Protein AF-A0A3M6HWA3-F1 (afdb_monomer)

Radius of gyration: 25.98 Å; Cα contacts (8 Å, |Δi|>4): 440; chains: 1; bounding box: 53×79×73 Å

Mean predicted aligned error: 12.33 Å

Solvent-accessible surface area (backbone atoms only — not comparable to full-atom values): 18728 Å² total; per-residue (Å²): 137,82,86,84,82,90,79,77,80,92,86,83,87,88,80,88,89,87,83,88,86,91,81,83,75,76,70,65,64,61,75,82,40,74,92,67,87,56,97,64,93,72,92,78,82,89,80,90,80,83,85,82,87,79,88,81,84,87,78,91,70,90,73,80,82,72,80,65,44,35,33,38,35,23,23,34,44,46,74,77,47,58,56,90,81,41,58,64,83,68,11,42,52,76,27,81,56,14,31,39,32,34,44,82,92,37,80,77,49,72,46,49,29,88,78,47,59,87,72,57,60,94,83,47,51,76,46,79,37,88,93,43,77,48,58,76,65,38,74,42,81,74,48,56,60,54,47,68,91,53,78,82,67,80,92,57,60,71,70,56,38,40,68,74,50,47,52,68,49,37,52,51,24,73,38,56,69,54,14,38,54,50,28,51,53,51,55,51,51,35,51,75,72,42,34,55,31,42,34,33,40,34,26,64,36,60,42,26,38,53,26,34,50,53,52,36,56,79,69,70,34,41,39,33,38,18,41,30,33,30,51,38,91,62,60,82,84,65,42,48,45,49,65,57,39,44,53,55,46,51,55,48,39,76,69,40,43,68,49,84,53,27,40,33,25,52,21,47,54,33,70,74,25,35,48,75,65,34,52,50,45,49,54,46,50,52,69,77,40,78,90,56,46,77,45,64,61,75,84,85,42,74,69,56,47,55,49,53,74,71,110

Nearest PDB structures (foldseek):
  6ohb-assembly2_D  TM=9.633E-01  e=2.840E-32  Escherichia coli K-12
  6ohc-assembly1_A  TM=9.641E-01  e=7.657E-32  Escherichia coli K-12
  6ohc-assembly2_C  TM=9.629E-01  e=3.837E-31  Escherichia coli K-12
  6ohc-assembly1_B  TM=9.556E-01  e=2.486E-31  Escherichia coli K-12
  2ood-assembly1_A-2  TM=9.654E-01  e=1.279E-26  Bradyrhizobium diazoefficiens USDA 110

InterPro domains:
  IPR006680 Amidohydrolase-related [PF01979] (134-310)
  IPR011059 Metal-dependent hydrolase, composite domain superfamily [G3DSA:2.30.40.10] (91-136)
  IPR011059 Metal-dependent hydrolase, composite domain superfamily [SSF51338] (92-150)
  IPR032466 Metal-dependent hydrolase [SSF51556] (136-310)
  IPR051607 Metallo-dependent Hydrolases [PTHR11271] (66-311)

Secondary structure (DSSP, 8-state):
-------------------------TTTHHHHS-TT-S-------PPP-PPPP----------------EEEEEEEEEE-S-TTTS-GGGTEEEEEEEEEEEETTEEEEEEEHHHHGGG--TTSEEEEEEEEEE-PPEEEEEEEGGGGGGTT-----HHHHIIIIIHHHHGGGGSHHHHHHHHHHHHHHHHHTTEEEEEEE--SSHHHHHHHHHHHHHTT---EEEPEE--SSS-GGG---HHHHHHHHHHHHHHHTTSTT-EEEEEE--GGGS-HHHHHHHHHHHHHSTT-EE----S--HHHHHHHHT-

Structure (mmCIF, N/CA/C/O backbone):
data_AF-A0A3M6HWA3-F1
#
_entry.id   AF-A0A3M6HWA3-F1
#
loop_
_atom_site.group_PDB
_atom_site.id
_atom_site.type_symbol
_atom_site.label_atom_id
_atom_site.label_alt_id
_atom_site.label_comp_id
_atom_site.label_asym_id
_atom_site.label_entity_id
_atom_site.label_seq_id
_atom_site.pdbx_PDB_ins_code
_atom_site.Cartn_x
_atom_site.Cartn_y
_atom_site.Cartn_z
_atom_site.occupancy
_atom_site.B_iso_or_equiv
_atom_site.auth_seq_id
_atom_site.auth_comp_id
_atom_site.auth_asym_id
_atom_site.auth_atom_id
_atom_site.pdbx_PDB_model_num
ATOM 1 N N . MET A 1 1 ? 23.738 -50.844 38.329 1.00 35.12 1 MET A N 1
ATOM 2 C CA . MET A 1 1 ? 23.139 -52.188 38.414 1.00 35.12 1 MET A CA 1
ATOM 3 C C . MET A 1 1 ? 22.247 -52.245 39.644 1.00 35.12 1 MET A C 1
ATOM 5 O O . MET A 1 1 ? 22.810 -52.161 40.733 1.00 35.12 1 MET A O 1
ATOM 9 N N . PRO A 1 2 ? 20.917 -52.381 39.516 1.00 47.75 2 PRO A N 1
ATOM 10 C CA . PRO A 1 2 ? 20.066 -52.315 38.311 1.00 47.75 2 PRO A CA 1
ATOM 11 C C . PRO A 1 2 ? 19.261 -50.988 38.269 1.00 47.75 2 PRO A C 1
ATOM 13 O O . PRO A 1 2 ? 19.036 -50.377 39.308 1.00 47.75 2 PRO A O 1
ATOM 16 N N . ASP A 1 3 ? 19.048 -50.351 37.113 1.00 35.50 3 ASP A N 1
ATOM 17 C CA . ASP A 1 3 ? 18.071 -50.651 36.031 1.00 35.50 3 ASP A CA 1
ATOM 18 C C . ASP A 1 3 ? 16.629 -50.347 36.485 1.00 35.50 3 ASP A C 1
ATOM 20 O O . ASP A 1 3 ? 16.184 -50.877 37.492 1.00 35.50 3 ASP A O 1
ATOM 24 N N . GLY A 1 4 ? 15.787 -49.530 35.852 1.00 32.56 4 GLY A N 1
ATOM 25 C CA . GLY A 1 4 ? 15.740 -48.854 34.557 1.00 32.56 4 GLY A CA 1
ATOM 26 C C . GLY A 1 4 ? 14.364 -48.137 34.452 1.00 32.56 4 GLY A C 1
ATOM 27 O O . GLY A 1 4 ? 13.527 -48.293 35.346 1.00 32.56 4 GLY A O 1
ATOM 28 N N . PRO A 1 5 ? 14.113 -47.311 33.421 1.00 43.31 5 PRO A N 1
ATOM 29 C CA . PRO A 1 5 ? 13.175 -46.182 33.489 1.00 43.31 5 PRO A CA 1
ATOM 30 C C . PRO A 1 5 ? 11.770 -46.461 32.918 1.00 43.31 5 PRO A C 1
ATOM 32 O O . PRO A 1 5 ? 11.592 -47.258 32.000 1.00 43.31 5 PRO A O 1
ATOM 35 N N . ARG A 1 6 ? 10.761 -45.720 33.405 1.00 35.28 6 ARG A N 1
ATOM 36 C CA . ARG A 1 6 ? 9.418 -45.641 32.798 1.00 35.28 6 ARG A CA 1
ATOM 37 C C . ARG A 1 6 ? 9.422 -44.628 31.640 1.00 35.28 6 ARG A C 1
ATOM 39 O O . ARG A 1 6 ? 9.169 -43.447 31.858 1.00 35.28 6 ARG A O 1
ATOM 46 N N . GLY A 1 7 ? 9.707 -45.098 30.422 1.00 31.61 7 GLY A N 1
ATOM 47 C CA . GLY A 1 7 ? 9.373 -44.416 29.159 1.00 31.61 7 GLY A CA 1
ATOM 48 C C . GLY A 1 7 ? 7.879 -44.589 28.846 1.00 31.61 7 GLY A C 1
ATOM 49 O O . GLY A 1 7 ? 7.310 -45.651 29.068 1.00 31.61 7 GLY A O 1
ATOM 50 N N . SER A 1 8 ? 7.154 -43.502 28.588 1.00 32.62 8 SER A N 1
ATOM 51 C CA . SER A 1 8 ? 6.917 -42.910 27.262 1.00 32.62 8 SER A CA 1
ATOM 52 C C . SER A 1 8 ? 5.783 -43.585 26.475 1.00 32.62 8 SER A C 1
ATOM 54 O O . SER A 1 8 ? 5.936 -44.650 25.890 1.00 32.62 8 SER A O 1
ATOM 56 N N . GLN A 1 9 ? 4.660 -42.868 26.447 1.00 31.80 9 GLN A N 1
ATOM 57 C CA . GLN A 1 9 ? 3.897 -42.527 25.246 1.00 31.80 9 GLN A CA 1
ATOM 58 C C . GLN A 1 9 ? 3.396 -43.673 24.355 1.00 31.80 9 GLN A C 1
ATOM 60 O O . GLN A 1 9 ? 4.084 -44.244 23.516 1.00 31.80 9 GLN A O 1
ATOM 65 N N . ARG A 1 10 ? 2.082 -43.873 24.480 1.00 31.78 10 ARG A N 1
ATOM 66 C CA . ARG A 1 10 ? 1.189 -44.516 23.519 1.00 31.78 10 ARG A CA 1
ATOM 67 C C . ARG A 1 10 ? 1.331 -43.876 22.126 1.00 31.78 10 ARG A C 1
ATOM 69 O O . ARG A 1 10 ? 0.626 -42.925 21.808 1.00 31.78 10 ARG A O 1
ATOM 76 N N . GLN A 1 11 ? 2.195 -44.424 21.279 1.00 37.72 11 GLN A N 1
ATOM 77 C CA . GLN A 1 11 ? 2.076 -44.317 19.825 1.00 37.72 11 GLN A CA 1
ATOM 78 C C . GLN A 1 11 ? 1.321 -45.544 19.310 1.00 37.72 11 GLN A C 1
ATOM 80 O O . GLN A 1 11 ? 1.927 -46.561 19.003 1.00 37.72 11 GLN A O 1
ATOM 85 N N . ALA A 1 12 ? -0.007 -45.458 19.254 1.00 33.56 12 ALA A N 1
ATOM 86 C CA . ALA A 1 12 ? -0.854 -46.304 18.409 1.00 33.56 12 ALA A CA 1
ATOM 87 C C . ALA A 1 12 ? -2.309 -45.846 18.556 1.00 33.56 12 ALA A C 1
ATOM 89 O O . ALA A 1 12 ? -2.995 -46.300 19.465 1.00 33.56 12 ALA A O 1
ATOM 90 N N . ALA A 1 13 ? -2.738 -44.910 17.703 1.00 34.38 13 ALA A N 1
ATOM 91 C CA . ALA A 1 13 ? -4.116 -44.737 17.216 1.00 34.38 13 ALA A CA 1
ATOM 92 C C . ALA A 1 13 ? -4.310 -43.302 16.707 1.00 34.38 13 ALA A C 1
ATOM 94 O O . ALA A 1 13 ? -4.885 -42.481 17.402 1.00 34.38 13 ALA A O 1
ATOM 95 N N . TYR A 1 14 ? -3.810 -42.991 15.510 1.00 29.05 14 TYR A N 1
ATOM 96 C CA . TYR A 1 14 ? -4.407 -41.975 14.627 1.00 29.05 14 TYR A CA 1
ATOM 97 C C . TYR A 1 14 ? -3.790 -42.121 13.229 1.00 29.05 14 TYR A C 1
ATOM 99 O O . TYR A 1 14 ? -3.084 -41.266 12.707 1.00 29.05 14 TYR A O 1
ATOM 107 N N . ARG A 1 15 ? -4.008 -43.289 12.627 1.00 32.66 15 ARG A N 1
ATOM 108 C CA . ARG A 1 15 ? -3.977 -43.435 11.176 1.00 32.66 15 ARG A CA 1
ATOM 109 C C . ARG A 1 15 ? -5.384 -43.836 10.774 1.00 32.66 15 ARG A C 1
ATOM 111 O O . ARG A 1 15 ? -5.985 -44.671 11.440 1.00 32.66 15 ARG A O 1
ATOM 118 N N . ASP A 1 16 ? -5.838 -43.226 9.689 1.00 34.75 16 ASP A N 1
ATOM 119 C CA . ASP A 1 16 ? -7.010 -43.614 8.910 1.00 34.75 16 ASP A CA 1
ATOM 120 C C . ASP A 1 16 ? -8.349 -42.937 9.255 1.00 34.75 16 ASP A C 1
ATOM 122 O O . ASP A 1 16 ? -9.259 -43.559 9.791 1.00 34.75 16 ASP A O 1
ATOM 126 N N . ARG A 1 17 ? -8.480 -41.648 8.889 1.00 31.09 17 ARG A N 1
ATOM 127 C CA . ARG A 1 17 ? -9.721 -41.050 8.343 1.00 31.09 17 ARG A CA 1
ATOM 128 C C . ARG A 1 17 ? -9.369 -39.881 7.423 1.00 31.09 17 ARG A C 1
ATOM 130 O O . ARG A 1 17 ? -9.283 -38.738 7.858 1.00 31.09 17 ARG A O 1
ATOM 137 N N . GLY A 1 18 ? -9.153 -40.171 6.146 1.00 31.48 18 GLY A N 1
ATOM 138 C CA . GLY A 1 18 ? -8.805 -39.160 5.150 1.00 31.48 18 GLY A CA 1
ATOM 139 C C . GLY A 1 18 ? -9.305 -39.510 3.759 1.00 31.48 18 GLY A C 1
ATOM 140 O O . GLY A 1 18 ? -8.501 -39.582 2.841 1.00 31.48 18 GLY A O 1
ATOM 141 N N . VAL A 1 19 ? -10.612 -39.729 3.579 1.00 33.88 19 VAL A N 1
ATOM 142 C CA . VAL A 1 19 ? -11.227 -39.800 2.244 1.00 33.88 19 VAL A CA 1
ATOM 143 C C . VAL A 1 19 ? -12.637 -39.190 2.284 1.00 33.88 19 VAL A C 1
ATOM 145 O O . VAL A 1 19 ? -13.438 -39.515 3.152 1.00 33.88 19 VAL A O 1
ATOM 148 N N . HIS A 1 20 ? -12.915 -38.329 1.297 1.00 31.17 20 HIS A N 1
ATOM 149 C CA . HIS A 1 20 ? -14.196 -37.699 0.927 1.00 31.17 20 HIS A CA 1
ATOM 150 C C . HIS A 1 20 ? -14.624 -36.390 1.613 1.00 31.17 20 HIS A C 1
ATOM 152 O O . HIS A 1 20 ? -15.443 -36.378 2.522 1.00 31.17 20 HIS A O 1
ATOM 158 N N . ARG A 1 21 ? -14.237 -35.264 0.991 1.00 31.11 21 ARG A N 1
ATOM 159 C CA . ARG A 1 21 ? -15.176 -34.286 0.386 1.00 31.11 21 ARG A CA 1
ATOM 160 C C . ARG A 1 21 ? -14.405 -33.239 -0.439 1.00 31.11 21 ARG A C 1
ATOM 162 O O . ARG A 1 21 ? -14.189 -32.112 -0.023 1.00 31.11 21 ARG A O 1
ATOM 169 N N . ARG A 1 22 ? -14.000 -33.612 -1.659 1.00 38.81 22 ARG A N 1
ATOM 170 C CA . ARG A 1 22 ? -13.720 -32.646 -2.735 1.00 38.81 22 ARG A CA 1
ATOM 171 C C . ARG A 1 22 ? -15.007 -32.472 -3.531 1.00 38.81 22 ARG A C 1
ATOM 173 O O . ARG A 1 22 ? -15.347 -33.364 -4.301 1.00 38.81 22 ARG A O 1
ATOM 180 N N . ARG A 1 23 ? -15.719 -31.357 -3.364 1.00 32.50 23 ARG A N 1
ATOM 181 C CA . ARG A 1 23 ? -16.665 -30.863 -4.377 1.00 32.50 23 ARG A CA 1
ATOM 182 C C . ARG A 1 23 ? -16.960 -29.377 -4.170 1.00 32.50 23 ARG A C 1
ATOM 184 O O . ARG A 1 23 ? -17.353 -28.965 -3.091 1.00 32.50 23 ARG A O 1
ATOM 191 N N . ASN A 1 24 ? -16.818 -28.657 -5.282 1.00 34.22 24 ASN A N 1
ATOM 192 C CA . ASN A 1 24 ? -17.380 -27.346 -5.608 1.00 34.22 24 ASN A CA 1
ATOM 193 C C . ASN A 1 24 ? -16.703 -26.079 -5.066 1.00 34.22 24 ASN A C 1
ATOM 195 O O . ASN A 1 24 ? -17.312 -25.321 -4.329 1.00 34.22 24 ASN A O 1
ATOM 199 N N . ASN A 1 25 ? -15.526 -25.758 -5.622 1.00 32.38 25 ASN A N 1
ATOM 200 C CA . ASN A 1 25 ? -15.055 -24.364 -5.742 1.00 32.38 25 ASN A CA 1
ATOM 201 C C . ASN A 1 25 ? -15.130 -23.813 -7.190 1.00 32.38 25 ASN A C 1
ATOM 203 O O . ASN A 1 25 ? -14.705 -22.701 -7.477 1.00 32.38 25 ASN A O 1
ATOM 207 N N . ARG A 1 26 ? -15.711 -24.576 -8.134 1.00 35.19 26 ARG A N 1
ATOM 208 C CA . ARG A 1 26 ? -15.782 -24.215 -9.569 1.00 35.19 26 ARG A CA 1
ATOM 209 C C . ARG A 1 26 ? -16.823 -23.142 -9.922 1.00 35.19 26 ARG A C 1
ATOM 211 O O . ARG A 1 26 ? -16.820 -22.658 -11.051 1.00 35.19 26 ARG A O 1
ATOM 218 N N . HIS A 1 27 ? -17.737 -22.792 -9.016 1.00 31.00 27 HIS A N 1
ATOM 219 C CA . HIS A 1 27 ? -18.837 -21.862 -9.318 1.00 31.00 27 HIS A CA 1
ATOM 220 C C . HIS A 1 27 ? -18.632 -20.432 -8.809 1.00 31.00 27 HIS A C 1
ATOM 222 O O . HIS A 1 27 ? -19.297 -19.536 -9.321 1.00 31.00 27 HIS A O 1
ATOM 228 N N . LEU A 1 28 ? -17.691 -20.189 -7.889 1.00 32.78 28 LEU A N 1
ATOM 229 C CA . LEU A 1 28 ? -17.402 -18.834 -7.401 1.00 32.78 28 LEU A CA 1
ATOM 230 C C . LEU A 1 28 ? -16.416 -18.067 -8.296 1.00 32.78 28 LEU A C 1
ATOM 232 O O . LEU A 1 28 ? -16.633 -16.886 -8.543 1.00 32.78 28 LEU A O 1
ATOM 236 N N . GLN A 1 29 ? -15.420 -18.731 -8.892 1.00 35.25 29 GLN A N 1
ATOM 237 C CA . GLN A 1 29 ? -14.462 -18.062 -9.791 1.00 35.25 29 GLN A CA 1
ATOM 238 C C . GLN A 1 29 ? -15.075 -17.606 -11.128 1.00 35.25 29 GLN A C 1
ATOM 240 O O . GLN A 1 29 ? -14.618 -16.639 -11.720 1.00 35.25 29 GLN A O 1
ATOM 245 N N . ARG A 1 30 ? -16.152 -18.252 -11.600 1.00 31.27 30 ARG A N 1
ATOM 246 C CA . ARG A 1 30 ? -16.808 -17.900 -12.877 1.00 31.27 30 ARG A CA 1
ATOM 247 C C . ARG A 1 30 ? -17.724 -16.674 -12.815 1.00 31.27 30 ARG A C 1
ATOM 249 O O . ARG A 1 30 ? -18.154 -16.215 -13.866 1.00 31.27 30 ARG A O 1
ATOM 256 N N . LYS A 1 31 ? -18.076 -16.183 -11.622 1.00 34.38 31 LYS A N 1
ATOM 257 C CA . LYS A 1 31 ? -18.988 -15.033 -11.471 1.00 34.38 31 LYS A CA 1
ATOM 258 C C . LYS A 1 31 ? -18.272 -13.687 -11.360 1.00 34.38 31 LYS A C 1
ATOM 260 O O . LYS A 1 31 ? -18.900 -12.675 -11.633 1.00 34.38 31 LYS A O 1
ATOM 265 N N . LEU A 1 32 ? -16.991 -13.683 -10.989 1.00 36.75 32 LEU A N 1
ATOM 266 C CA . LEU A 1 32 ? -16.179 -12.466 -10.837 1.00 36.75 32 LEU A CA 1
ATOM 267 C C . LEU A 1 32 ? -15.286 -12.181 -12.051 1.00 36.75 32 LEU A C 1
ATOM 269 O O . LEU A 1 32 ? -14.673 -11.126 -12.129 1.00 36.75 32 LEU A O 1
ATOM 273 N N . TRP A 1 33 ? -15.231 -13.108 -13.007 1.00 37.19 33 TRP A N 1
ATOM 274 C CA . TRP A 1 33 ? -14.356 -13.023 -14.165 1.00 37.19 33 TRP A CA 1
ATOM 275 C C . TRP A 1 33 ? -15.121 -13.492 -15.407 1.00 37.19 33 TRP A C 1
ATOM 277 O O . TRP A 1 33 ? -15.384 -14.697 -15.541 1.00 37.19 33 TRP A O 1
ATOM 287 N N . PRO A 1 34 ? -15.533 -12.591 -16.320 1.00 29.62 34 PRO A N 1
ATOM 288 C CA . PRO A 1 34 ? -15.952 -13.003 -17.651 1.00 29.62 34 PRO A CA 1
ATOM 289 C C . PRO A 1 34 ? -14.839 -13.866 -18.250 1.00 29.62 34 PRO A C 1
ATOM 291 O O . PRO A 1 34 ? -13.658 -13.580 -18.071 1.00 29.62 34 PRO A O 1
ATOM 294 N N . ALA A 1 35 ? -15.194 -14.939 -18.955 1.00 33.00 35 ALA A N 1
ATOM 295 C CA . ALA A 1 35 ? -14.262 -15.911 -19.534 1.00 33.00 35 ALA A CA 1
ATOM 296 C C . ALA A 1 35 ? -13.365 -15.347 -20.670 1.00 33.00 35 ALA A C 1
ATOM 298 O O . ALA A 1 35 ? -12.990 -16.083 -21.578 1.00 33.00 35 ALA A O 1
ATOM 299 N N . GLN A 1 36 ? -13.043 -14.051 -20.639 1.00 35.38 36 GLN A N 1
ATOM 300 C CA . GLN A 1 36 ? -12.318 -13.309 -21.664 1.00 35.38 36 GLN A CA 1
ATOM 301 C C . GLN A 1 36 ? -10.865 -12.966 -21.302 1.00 35.38 36 GLN A C 1
ATOM 303 O O . GLN A 1 36 ? -10.098 -12.780 -22.238 1.00 35.38 36 GLN A O 1
ATOM 308 N N . CYS A 1 37 ? -10.403 -13.024 -20.040 1.00 35.62 37 CYS A N 1
ATOM 309 C CA . CYS A 1 37 ? -8.945 -13.086 -19.789 1.00 35.62 37 CYS A CA 1
ATOM 310 C C . CYS A 1 37 ? -8.448 -14.534 -19.812 1.00 35.62 37 CYS A C 1
ATOM 312 O O . CYS A 1 37 ? -7.841 -15.037 -18.872 1.00 35.62 37 CYS A O 1
ATOM 314 N N . GLN A 1 38 ? -8.737 -15.233 -20.903 1.00 36.09 38 GLN A N 1
ATOM 315 C CA . GLN A 1 38 ? -7.746 -16.150 -21.437 1.00 36.09 38 GLN A CA 1
ATOM 316 C C . GLN A 1 38 ? -6.945 -15.299 -22.411 1.00 36.09 38 GLN A C 1
ATOM 318 O O . GLN A 1 38 ? -7.528 -14.818 -23.378 1.00 36.09 38 GLN A O 1
ATOM 323 N N . CYS A 1 39 ? -5.655 -15.078 -22.144 1.00 34.22 39 CYS A N 1
ATOM 324 C CA . CYS A 1 39 ? -4.735 -14.428 -23.076 1.00 34.22 39 CYS A CA 1
ATOM 325 C C . CYS A 1 39 ? -4.723 -15.198 -24.405 1.00 34.22 39 CYS A C 1
ATOM 327 O O . CYS A 1 39 ? -3.915 -16.094 -24.633 1.00 34.22 39 CYS A O 1
ATOM 329 N N . ARG A 1 40 ? -5.670 -14.877 -25.283 1.00 28.59 40 ARG A N 1
ATOM 330 C CA . ARG A 1 40 ? -5.670 -15.213 -26.697 1.00 28.59 40 ARG A CA 1
ATOM 331 C C . ARG A 1 40 ? -5.671 -13.892 -27.429 1.00 28.59 40 ARG A C 1
ATOM 333 O O . ARG A 1 40 ? -6.631 -13.130 -27.373 1.00 28.59 40 ARG A O 1
ATOM 340 N N . THR A 1 41 ? -4.551 -13.639 -28.083 1.00 41.81 41 THR A N 1
ATOM 341 C CA . THR A 1 41 ? -4.349 -12.542 -29.015 1.00 41.81 41 THR A CA 1
ATOM 342 C C . THR A 1 41 ? -5.499 -12.508 -30.017 1.00 41.81 41 THR A C 1
ATOM 344 O O . THR A 1 41 ? -5.658 -13.415 -30.829 1.00 41.81 41 THR A O 1
ATOM 347 N N . ASN A 1 42 ? -6.321 -11.461 -29.972 1.00 29.69 42 ASN A N 1
ATOM 348 C CA . ASN A 1 42 ? -7.182 -11.144 -31.098 1.00 29.69 42 ASN A CA 1
ATOM 349 C C . ASN A 1 42 ? -7.338 -9.632 -31.240 1.00 29.69 42 ASN A C 1
ATOM 351 O O . ASN A 1 42 ? -7.954 -8.959 -30.419 1.00 29.69 42 ASN A O 1
ATOM 355 N N . ARG A 1 43 ? -6.752 -9.115 -32.323 1.00 42.03 43 ARG A N 1
ATOM 356 C CA . ARG A 1 43 ? -7.015 -7.779 -32.857 1.00 42.03 43 ARG A CA 1
ATOM 357 C C . ARG A 1 43 ? -8.483 -7.701 -33.259 1.00 42.03 43 ARG A C 1
ATOM 359 O O . ARG A 1 43 ? -8.887 -8.494 -34.105 1.00 42.03 43 ARG A O 1
ATOM 366 N N . GLN A 1 44 ? -9.228 -6.712 -32.767 1.00 31.89 44 GLN A N 1
ATOM 367 C CA . GLN A 1 44 ? -10.421 -6.211 -33.456 1.00 31.89 44 GLN A CA 1
ATOM 368 C C . GLN A 1 44 ? -10.784 -4.777 -33.020 1.00 31.89 44 GLN A C 1
ATOM 370 O O . GLN A 1 44 ? -11.202 -4.528 -31.900 1.00 31.89 44 GLN A O 1
ATOM 375 N N . THR A 1 45 ? -10.551 -3.854 -33.961 1.00 31.22 45 THR A N 1
ATOM 376 C CA . THR A 1 45 ? -11.288 -2.615 -34.294 1.00 31.22 45 THR A CA 1
ATOM 377 C C . THR A 1 45 ? -11.989 -1.814 -33.187 1.00 31.22 45 THR A C 1
ATOM 379 O O . THR A 1 45 ? -13.067 -2.176 -32.725 1.00 31.22 45 THR A O 1
ATOM 382 N N . ALA A 1 46 ? -11.440 -0.625 -32.911 1.00 28.61 46 ALA A N 1
ATOM 383 C CA . ALA A 1 46 ? -12.052 0.437 -32.116 1.00 28.61 46 ALA A CA 1
ATOM 384 C C . ALA A 1 46 ? -13.169 1.175 -32.884 1.00 28.61 46 ALA A C 1
ATOM 386 O O . ALA A 1 46 ? -12.950 1.670 -33.993 1.00 28.61 46 ALA A O 1
ATOM 387 N N . ALA A 1 47 ? -14.344 1.305 -32.265 1.00 28.83 47 ALA A N 1
ATOM 388 C CA . ALA A 1 47 ? -15.372 2.265 -32.657 1.00 28.83 47 ALA A CA 1
ATOM 389 C C . ALA A 1 47 ? -15.225 3.537 -31.803 1.00 28.83 47 ALA A C 1
ATOM 391 O O . ALA A 1 47 ? -15.116 3.467 -30.582 1.00 28.83 47 ALA A O 1
ATOM 392 N N . ARG A 1 48 ? -15.191 4.702 -32.460 1.00 31.17 48 ARG A N 1
ATOM 393 C CA . ARG A 1 48 ? -15.051 6.024 -31.829 1.00 31.17 48 ARG A CA 1
ATOM 394 C C . ARG A 1 48 ? -16.323 6.409 -31.069 1.00 31.17 48 ARG A C 1
ATOM 396 O O . ARG A 1 48 ? -17.394 6.445 -31.669 1.00 31.17 48 ARG A O 1
ATOM 403 N N . ILE A 1 49 ? -16.175 6.809 -29.808 1.00 31.67 49 ILE A N 1
ATOM 404 C CA . ILE A 1 49 ? -17.185 7.554 -29.047 1.00 31.67 49 ILE A CA 1
ATOM 405 C C . ILE A 1 49 ? -16.549 8.886 -28.630 1.00 31.67 49 ILE A C 1
ATOM 407 O O . ILE A 1 49 ? -15.506 8.918 -27.986 1.00 31.67 49 ILE A O 1
ATOM 411 N N . THR A 1 50 ? -17.148 9.995 -29.057 1.00 28.92 50 THR A N 1
ATOM 412 C CA . THR A 1 50 ? -16.764 11.366 -28.679 1.00 28.92 50 THR A CA 1
ATOM 413 C C . THR A 1 50 ? -17.321 11.732 -27.298 1.00 28.92 50 THR A C 1
ATOM 415 O O . THR A 1 50 ? -18.515 11.507 -27.086 1.00 28.92 50 THR A O 1
ATOM 418 N N . PRO A 1 51 ? -16.551 12.365 -26.390 1.00 30.72 51 PRO A N 1
ATOM 419 C CA . PRO A 1 51 ? -17.091 12.866 -25.129 1.00 30.72 51 PRO A CA 1
ATOM 420 C C . PRO A 1 51 ? -17.768 14.233 -25.316 1.00 30.72 51 PRO A C 1
ATOM 422 O O . PRO A 1 51 ? -17.207 15.134 -25.940 1.00 30.72 51 PRO A O 1
ATOM 425 N N . GLN A 1 52 ? -18.962 14.402 -24.742 1.00 27.61 52 GLN A N 1
ATOM 426 C CA . GLN A 1 52 ? -19.578 15.713 -24.517 1.00 27.61 52 GLN A CA 1
ATOM 427 C C . GLN A 1 52 ? -19.057 16.312 -23.203 1.00 27.61 52 GLN A C 1
ATOM 429 O O . GLN A 1 52 ? -19.012 15.638 -22.176 1.00 27.61 52 GLN A O 1
ATOM 434 N N . SER A 1 53 ? -18.677 17.588 -23.239 1.00 28.27 53 SER A N 1
ATOM 435 C CA . SER A 1 53 ? -18.225 18.363 -22.083 1.00 28.27 53 SER A CA 1
ATOM 436 C C . SER A 1 53 ? -19.401 18.788 -21.201 1.00 28.27 53 SER A C 1
ATOM 438 O O . SER A 1 53 ? -20.305 19.476 -21.682 1.00 28.27 53 SER A O 1
ATOM 440 N N . VAL A 1 54 ? -19.354 18.471 -19.907 1.00 32.06 54 VAL A N 1
ATOM 441 C CA . VAL A 1 54 ? -20.238 19.065 -18.894 1.00 32.06 54 VAL A CA 1
ATOM 442 C C . VAL A 1 54 ? -19.387 19.952 -17.991 1.00 32.06 54 VAL A C 1
ATOM 444 O O . VAL A 1 54 ? -18.504 19.471 -17.287 1.00 32.06 54 VAL A O 1
ATOM 447 N N . ALA A 1 55 ? -19.629 21.261 -18.049 1.00 28.62 55 ALA A N 1
ATOM 448 C CA . ALA A 1 55 ? -19.004 22.237 -17.167 1.00 28.62 55 ALA A CA 1
ATOM 449 C C . ALA A 1 55 ? -19.605 22.122 -15.757 1.00 28.62 55 ALA A C 1
ATOM 451 O O . ALA A 1 55 ? -20.821 22.223 -15.595 1.00 28.62 55 ALA A O 1
ATOM 452 N N . MET A 1 56 ? -18.761 21.926 -14.742 1.00 30.86 56 MET A N 1
ATOM 453 C CA . MET A 1 56 ? -19.163 21.992 -13.336 1.00 30.86 56 MET A CA 1
ATOM 454 C C . MET A 1 56 ? -18.883 23.393 -12.789 1.00 30.86 56 MET A C 1
ATOM 456 O O . MET A 1 56 ? -17.737 23.827 -12.708 1.00 30.86 56 MET A O 1
ATOM 460 N N . SER A 1 57 ? -19.942 24.112 -12.422 1.00 29.98 57 SER A N 1
ATOM 461 C CA . SER A 1 57 ? -19.863 25.346 -11.643 1.00 29.98 57 SER A CA 1
ATOM 462 C C . SER A 1 57 ? -19.719 24.996 -10.160 1.00 29.98 57 SER A C 1
ATOM 464 O O . SER A 1 57 ? -20.638 24.420 -9.574 1.00 29.98 57 SER A O 1
ATOM 466 N N . HIS A 1 58 ? -18.591 25.347 -9.547 1.00 31.19 58 HIS A N 1
ATOM 467 C CA . HIS A 1 58 ? -18.406 25.234 -8.102 1.00 31.19 58 HIS A CA 1
ATOM 468 C C . HIS A 1 58 ? -19.152 26.367 -7.391 1.00 31.19 58 HIS A C 1
ATOM 470 O O . HIS A 1 58 ? -18.877 27.541 -7.623 1.00 31.19 58 HIS A O 1
ATOM 476 N N . ASN A 1 59 ? -20.099 26.000 -6.529 1.00 31.69 59 ASN A N 1
ATOM 477 C CA . ASN A 1 59 ? -20.719 26.901 -5.569 1.00 31.69 59 ASN A CA 1
ATOM 478 C C . ASN A 1 59 ? -20.325 26.400 -4.172 1.00 31.69 59 ASN A C 1
ATOM 480 O O . ASN A 1 59 ? -20.887 25.426 -3.674 1.00 31.69 59 ASN A O 1
ATOM 484 N N . GLU A 1 60 ? -19.294 27.005 -3.582 1.00 38.88 60 GLU A N 1
ATOM 485 C CA . GLU A 1 60 ? -18.861 26.731 -2.210 1.00 38.88 60 GLU A CA 1
ATOM 486 C C . GLU A 1 60 ? -19.850 27.373 -1.230 1.00 38.88 60 GLU A C 1
ATOM 488 O O . GLU A 1 60 ? -19.759 28.556 -0.906 1.00 38.88 60 GLU A O 1
ATOM 493 N N . SER A 1 61 ? -20.814 26.590 -0.741 1.00 37.53 61 SER A N 1
ATOM 494 C CA . SER A 1 61 ? -21.565 26.940 0.466 1.00 37.53 61 SER A CA 1
ATOM 495 C C . SER A 1 61 ? -20.972 26.201 1.662 1.00 37.53 61 SER A C 1
ATOM 497 O O . SER A 1 61 ? -20.926 24.970 1.669 1.00 37.53 61 SER A O 1
ATOM 499 N N . ALA A 1 62 ? -20.545 26.963 2.669 1.00 44.22 62 ALA A N 1
ATOM 500 C CA . ALA A 1 62 ? -19.990 26.498 3.933 1.00 44.22 62 ALA A CA 1
ATOM 501 C C . ALA A 1 62 ? -20.854 25.404 4.593 1.00 44.22 62 ALA A C 1
ATOM 503 O O . ALA A 1 62 ? -21.923 25.675 5.141 1.00 44.22 62 ALA A O 1
ATOM 504 N N . MET A 1 63 ? -20.366 24.162 4.565 1.00 40.66 63 MET A N 1
ATOM 505 C CA . MET A 1 63 ? -20.869 23.085 5.411 1.00 40.66 63 MET A CA 1
ATOM 506 C C . MET A 1 63 ? -20.244 23.224 6.798 1.00 40.66 63 MET A C 1
ATOM 508 O O . MET A 1 63 ? -19.033 23.106 6.967 1.00 40.66 63 MET A O 1
ATOM 512 N N . SER A 1 64 ? -21.093 23.479 7.791 1.00 42.06 64 SER A N 1
ATOM 513 C CA . SER A 1 64 ? -20.788 23.301 9.210 1.00 42.06 64 SER A CA 1
ATOM 514 C C . SER A 1 64 ? -20.160 21.917 9.427 1.00 42.06 64 SER A C 1
ATOM 516 O O . SER A 1 64 ? -20.770 20.896 9.108 1.00 42.06 64 SER A O 1
ATOM 518 N N . SER A 1 65 ? -18.921 21.881 9.922 1.00 45.72 65 SER A N 1
ATOM 519 C CA . SER A 1 65 ? -18.190 20.650 10.222 1.00 45.72 65 SER A CA 1
ATOM 520 C C . SER A 1 65 ? -18.764 20.004 11.483 1.00 45.72 65 SER A C 1
ATOM 522 O O . SER A 1 65 ? -18.259 20.208 12.588 1.00 45.72 65 SER A O 1
ATOM 524 N N . VAL A 1 66 ? -19.850 19.248 11.340 1.00 55.50 66 VAL A N 1
ATOM 525 C CA . VAL A 1 66 ? -20.317 18.363 12.410 1.00 55.50 66 VAL A CA 1
ATOM 526 C C . VAL A 1 66 ? -19.215 17.325 12.638 1.00 55.50 66 VAL A C 1
ATOM 528 O O . VAL A 1 66 ? -18.926 16.530 11.742 1.00 55.50 66 VAL A O 1
ATOM 531 N N . SER A 1 67 ? -18.556 17.371 13.801 1.00 59.94 67 SER A N 1
ATOM 532 C CA . SER A 1 67 ? -17.584 16.349 14.204 1.00 59.94 67 SER A CA 1
ATOM 533 C C . SER A 1 67 ? -18.286 14.995 14.173 1.00 59.94 67 SER A C 1
ATOM 535 O O . SER A 1 67 ? -19.264 14.781 14.886 1.00 59.94 67 SER A O 1
ATOM 537 N N . ARG A 1 68 ? -17.837 14.081 13.308 1.00 80.06 68 ARG A N 1
ATOM 538 C CA . ARG A 1 68 ? -18.472 12.767 13.150 1.00 80.06 68 ARG A CA 1
ATOM 539 C C . ARG A 1 68 ? -17.843 11.784 14.131 1.00 80.06 68 ARG A C 1
ATOM 541 O O . ARG A 1 68 ? -17.112 10.880 13.725 1.00 80.06 68 ARG A O 1
ATOM 548 N N . ARG A 1 69 ? -18.077 12.015 15.423 1.00 91.94 69 ARG A N 1
ATOM 549 C CA . ARG A 1 69 ? -17.648 11.109 16.490 1.00 91.94 69 ARG A CA 1
ATOM 550 C C . ARG A 1 69 ? -18.500 9.838 16.456 1.00 91.94 69 ARG A C 1
ATOM 552 O O . ARG A 1 69 ? -19.716 9.902 16.299 1.00 91.94 69 ARG A O 1
ATOM 559 N N . LYS A 1 70 ? -17.848 8.683 16.559 1.00 96.00 70 LYS A N 1
ATOM 560 C CA . LYS A 1 70 ? -18.479 7.358 16.603 1.00 96.00 70 LYS A CA 1
ATOM 561 C C . LYS A 1 70 ? -17.823 6.510 17.681 1.00 96.00 70 LYS A C 1
ATOM 563 O O . LYS A 1 70 ? -16.624 6.650 17.921 1.00 96.00 70 LYS A O 1
ATOM 568 N N . ALA A 1 71 ? -18.585 5.595 18.263 1.00 97.38 71 ALA A N 1
ATOM 569 C CA . ALA A 1 71 ? -18.079 4.585 19.177 1.00 97.38 71 ALA A CA 1
ATOM 570 C C . ALA A 1 71 ? -18.394 3.185 18.641 1.00 97.38 71 ALA A C 1
ATOM 572 O O . ALA A 1 71 ? -19.485 2.935 18.132 1.00 97.38 71 ALA A O 1
ATOM 573 N N . TYR A 1 72 ? -17.438 2.269 18.764 1.00 98.12 72 TYR A N 1
ATOM 574 C CA . TYR A 1 72 ? -17.584 0.870 18.378 1.00 98.12 72 TYR A CA 1
ATOM 575 C C . TYR A 1 72 ? -17.383 -0.012 19.602 1.00 98.12 72 TYR A C 1
ATOM 577 O O . TYR A 1 72 ? -16.356 0.105 20.269 1.00 98.12 72 TYR A O 1
ATOM 585 N N . ARG A 1 73 ? -18.335 -0.899 19.887 1.00 98.31 73 ARG A N 1
ATOM 586 C CA . ARG A 1 73 ? -18.253 -1.851 20.997 1.00 98.31 73 ARG A CA 1
ATOM 587 C C . ARG A 1 73 ? -18.162 -3.277 20.477 1.00 98.31 73 ARG A C 1
ATOM 589 O O . ARG A 1 73 ? -19.008 -3.694 19.687 1.00 98.31 73 ARG A O 1
ATOM 596 N N . ALA A 1 74 ? -17.142 -4.009 20.901 1.00 98.56 74 ALA A N 1
ATOM 597 C CA . ALA A 1 74 ? -16.891 -5.391 20.492 1.00 98.56 74 ALA A CA 1
ATOM 598 C C . ALA A 1 74 ? -15.853 -6.038 21.418 1.00 98.56 74 ALA A C 1
ATOM 600 O O . ALA A 1 74 ? -15.291 -5.370 22.285 1.00 98.56 74 ALA A O 1
ATOM 601 N N . ALA A 1 75 ? -15.504 -7.301 21.169 1.00 98.75 75 ALA A N 1
ATOM 602 C CA . ALA A 1 75 ? -14.192 -7.776 21.590 1.00 98.75 75 ALA A CA 1
ATOM 603 C C . ALA A 1 75 ? -13.109 -7.034 20.780 1.00 98.75 75 ALA A C 1
ATOM 605 O O . ALA A 1 75 ? -13.241 -6.885 19.562 1.00 98.75 75 ALA A O 1
ATOM 606 N N . ILE A 1 76 ? -12.041 -6.564 21.428 1.00 98.75 76 ILE A N 1
ATOM 607 C CA . ILE A 1 76 ? -10.968 -5.781 20.789 1.00 98.75 76 ILE A CA 1
ATOM 608 C C . ILE A 1 76 ? -9.610 -6.384 21.144 1.00 98.75 76 ILE A C 1
ATOM 610 O O . ILE A 1 76 ? -9.335 -6.628 22.317 1.00 98.75 76 ILE A O 1
ATOM 614 N N . LEU A 1 77 ? -8.756 -6.592 20.140 1.00 98.38 77 LEU A N 1
ATOM 615 C CA . LEU A 1 77 ? -7.369 -7.037 20.297 1.00 98.38 77 LEU A CA 1
ATOM 616 C C . LEU A 1 77 ? -6.435 -6.108 19.518 1.00 98.38 77 LEU A C 1
ATOM 618 O O . LEU A 1 77 ? -6.625 -5.916 18.316 1.00 98.38 77 LEU A O 1
ATOM 622 N N . HIS A 1 78 ? -5.401 -5.577 20.169 1.00 98.06 78 HIS A N 1
ATOM 623 C CA . HIS A 1 78 ? -4.373 -4.775 19.499 1.00 98.06 78 HIS A CA 1
ATOM 624 C C . HIS A 1 78 ? -2.998 -4.931 20.153 1.00 98.06 78 HIS A C 1
ATOM 626 O O . HIS A 1 78 ? -2.898 -5.277 21.327 1.00 98.06 78 HIS A O 1
ATOM 632 N N . SER A 1 79 ? -1.942 -4.713 19.371 1.00 97.25 79 SER A N 1
ATOM 633 C CA . SER A 1 79 ? -0.553 -4.802 19.832 1.00 97.25 79 SER A CA 1
ATOM 634 C C . SER A 1 79 ? -0.076 -3.467 20.400 1.00 97.25 79 SER A C 1
ATOM 636 O O . SER A 1 79 ? -0.321 -2.420 19.805 1.00 97.25 79 SER A O 1
ATOM 638 N N . ILE A 1 80 ? 0.663 -3.518 21.508 1.00 97.25 80 ILE A N 1
ATOM 639 C CA . ILE A 1 80 ? 1.246 -2.353 22.193 1.00 97.25 80 ILE A CA 1
ATOM 640 C C . ILE A 1 80 ? 2.781 -2.394 22.260 1.00 97.25 80 ILE A C 1
ATOM 642 O O . ILE A 1 80 ? 3.399 -1.376 22.567 1.00 97.25 80 ILE A O 1
ATOM 646 N N . ALA A 1 81 ? 3.403 -3.540 21.957 1.00 97.38 81 ALA A N 1
ATOM 647 C CA . ALA A 1 81 ? 4.857 -3.708 21.906 1.00 97.38 81 ALA A CA 1
ATOM 648 C C . ALA A 1 81 ? 5.260 -4.902 21.019 1.00 97.38 81 ALA A C 1
ATOM 650 O O . ALA A 1 81 ? 4.412 -5.709 20.634 1.00 97.38 81 ALA A O 1
ATOM 651 N N . ASP A 1 82 ? 6.553 -5.017 20.703 1.00 97.06 82 ASP A N 1
ATOM 652 C CA . ASP A 1 82 ? 7.097 -6.144 19.942 1.00 97.06 82 ASP A CA 1
ATOM 653 C C . ASP A 1 82 ? 7.190 -7.406 20.829 1.00 97.06 82 ASP A C 1
ATOM 655 O O . ASP A 1 82 ? 7.937 -7.406 21.814 1.00 97.06 82 ASP A O 1
ATOM 659 N N . PRO A 1 83 ? 6.480 -8.505 20.506 1.00 96.56 83 PRO A N 1
ATOM 660 C CA . PRO A 1 83 ? 6.565 -9.758 21.261 1.00 96.56 83 PRO A CA 1
ATOM 661 C C . PRO A 1 83 ? 7.945 -10.440 21.207 1.00 96.56 83 PRO A C 1
ATOM 663 O O . PRO A 1 83 ? 8.164 -11.408 21.933 1.00 96.56 83 PRO A O 1
ATOM 666 N N . ALA A 1 84 ? 8.872 -9.987 20.357 1.00 97.06 84 ALA A N 1
ATOM 667 C CA . ALA A 1 84 ? 10.270 -10.413 20.385 1.00 97.06 84 ALA A CA 1
ATOM 668 C C . ALA A 1 84 ? 11.099 -9.679 21.457 1.00 97.06 84 ALA A C 1
ATOM 670 O O . ALA A 1 84 ? 12.134 -10.195 21.884 1.00 97.06 84 ALA A O 1
ATOM 671 N N . GLU A 1 85 ? 10.654 -8.499 21.901 1.00 97.62 85 GLU A N 1
ATOM 672 C CA . GLU A 1 85 ? 11.352 -7.658 22.882 1.00 97.62 85 GLU A CA 1
ATOM 673 C C . GLU A 1 85 ? 10.745 -7.746 24.291 1.00 97.62 85 GLU A C 1
ATOM 675 O O . GLU A 1 85 ? 11.452 -7.554 25.284 1.00 97.62 85 GLU A O 1
ATOM 680 N N . VAL A 1 86 ? 9.449 -8.055 24.399 1.00 97.81 86 VAL A N 1
ATOM 681 C CA . VAL A 1 86 ? 8.727 -8.180 25.676 1.00 97.81 86 VAL A CA 1
ATOM 682 C C . VAL A 1 86 ? 8.033 -9.536 25.816 1.00 97.81 86 VAL A C 1
ATOM 684 O O . VAL A 1 86 ? 7.910 -10.297 24.862 1.00 97.81 86 VAL A O 1
ATOM 687 N N . ALA A 1 87 ? 7.550 -9.854 27.022 1.00 97.06 87 ALA A N 1
ATOM 688 C CA . ALA A 1 87 ? 6.685 -11.019 27.216 1.00 97.06 87 ALA A CA 1
ATOM 689 C C . ALA A 1 87 ? 5.413 -10.902 26.356 1.00 97.06 87 ALA A C 1
ATOM 691 O O . ALA A 1 87 ? 4.878 -9.806 26.189 1.00 97.06 87 ALA A O 1
ATOM 692 N N . VAL A 1 88 ? 4.896 -12.029 25.856 1.00 96.25 88 VAL A N 1
ATOM 693 C CA . VAL A 1 88 ? 3.726 -12.055 24.959 1.00 96.25 88 VAL A CA 1
ATOM 694 C C . VAL A 1 88 ? 2.529 -11.341 25.591 1.00 96.25 88 VAL A C 1
ATOM 696 O O . VAL A 1 88 ? 1.896 -10.518 24.941 1.00 96.25 88 VAL A O 1
ATOM 699 N N . GLU A 1 89 ? 2.277 -11.559 26.877 1.00 96.25 89 GLU A N 1
ATOM 700 C CA . GLU A 1 89 ? 1.187 -10.941 27.640 1.00 96.25 89 GLU A CA 1
ATOM 701 C C . GLU A 1 89 ? 1.351 -9.423 27.825 1.00 96.25 89 GLU A C 1
ATOM 703 O O . GLU A 1 89 ? 0.386 -8.741 28.150 1.00 96.25 89 GLU A O 1
ATOM 708 N N . ALA A 1 90 ? 2.559 -8.890 27.619 1.00 97.19 90 ALA A N 1
ATOM 709 C CA . ALA A 1 90 ? 2.860 -7.458 27.638 1.00 97.19 90 ALA A CA 1
ATOM 710 C C . ALA A 1 90 ? 2.921 -6.840 26.226 1.00 97.19 90 ALA A C 1
ATOM 712 O O . ALA A 1 90 ? 3.152 -5.641 26.093 1.00 97.19 90 ALA A O 1
ATOM 713 N N . SER A 1 91 ? 2.742 -7.645 25.171 1.00 97.81 91 SER A N 1
ATOM 714 C CA . SER A 1 91 ? 2.820 -7.197 23.772 1.00 97.81 91 SER A CA 1
ATOM 715 C C . SER A 1 91 ? 1.471 -6.789 23.179 1.00 97.81 91 SER A C 1
ATOM 717 O O . SER A 1 91 ? 1.432 -6.160 22.120 1.00 97.81 91 SER A O 1
ATOM 719 N N . TYR A 1 92 ? 0.361 -7.118 23.845 1.00 97.94 92 TYR A N 1
ATOM 720 C CA . TYR A 1 92 ? -0.990 -6.841 23.367 1.00 97.94 92 TYR A CA 1
ATOM 721 C C . TYR A 1 92 ? -1.941 -6.480 24.509 1.00 97.94 92 TYR A C 1
ATOM 723 O O . TYR A 1 92 ? -1.725 -6.853 25.659 1.00 97.94 92 TYR A O 1
ATOM 731 N N . GLU A 1 93 ? -3.044 -5.822 24.165 1.00 98.06 93 GLU A N 1
ATOM 732 C CA . GLU A 1 93 ? -4.213 -5.708 25.033 1.00 98.06 93 GLU A CA 1
ATOM 733 C C . GLU A 1 93 ? -5.402 -6.414 24.392 1.00 98.06 93 GLU A C 1
ATOM 735 O O . GLU A 1 93 ? -5.618 -6.341 23.178 1.00 98.06 93 GLU A O 1
ATOM 740 N N . TYR A 1 94 ? -6.180 -7.096 25.228 1.00 98.31 94 TYR A N 1
ATOM 741 C CA . TYR A 1 94 ? -7.418 -7.748 24.834 1.00 98.31 94 TYR A CA 1
ATOM 742 C C . TYR A 1 94 ? -8.551 -7.322 25.764 1.00 98.31 94 TYR A C 1
ATOM 744 O O . TYR A 1 94 ? -8.504 -7.567 26.970 1.00 98.31 94 TYR A O 1
ATOM 752 N N . PHE A 1 95 ? -9.594 -6.737 25.184 1.00 98.25 95 PHE A N 1
ATOM 753 C CA . PHE A 1 95 ? -10.828 -6.388 25.874 1.00 98.25 95 PHE A CA 1
ATOM 754 C C . PHE A 1 95 ? -11.932 -7.315 25.372 1.00 98.25 95 PHE A C 1
ATOM 756 O O . PHE A 1 95 ? -12.329 -7.225 24.214 1.00 98.25 95 PHE A O 1
ATOM 763 N N . ALA A 1 96 ? -12.434 -8.209 26.229 1.00 98.00 96 ALA A N 1
ATOM 764 C CA . ALA A 1 96 ? -13.559 -9.081 25.870 1.00 98.00 96 ALA A CA 1
ATOM 765 C C . ALA A 1 96 ? -14.855 -8.282 25.616 1.00 98.00 96 ALA A C 1
ATOM 767 O O . ALA A 1 96 ? -15.672 -8.682 24.795 1.00 98.00 96 ALA A O 1
ATOM 768 N N . ASP A 1 97 ? -15.003 -7.149 26.306 1.00 98.38 97 ASP A N 1
ATOM 769 C CA . ASP A 1 97 ? -16.014 -6.118 26.067 1.00 98.38 97 ASP A CA 1
ATOM 770 C C . ASP A 1 97 ? -15.305 -4.757 26.054 1.00 98.38 97 ASP A C 1
ATOM 772 O O . ASP A 1 97 ? -15.063 -4.148 27.100 1.00 98.38 97 ASP A O 1
ATOM 776 N N . GLY A 1 98 ? -14.856 -4.345 24.871 1.00 98.31 98 GLY A N 1
ATOM 777 C CA . GLY A 1 98 ? -14.098 -3.122 24.644 1.00 98.31 98 GLY A CA 1
ATOM 778 C C . GLY A 1 98 ? -14.912 -2.056 23.921 1.00 98.31 98 GLY A C 1
ATOM 779 O O . GLY A 1 98 ? -15.834 -2.360 23.165 1.00 98.31 98 GLY A O 1
ATOM 780 N N . LEU A 1 99 ? -14.528 -0.797 24.122 1.00 98.38 99 LEU A N 1
ATOM 781 C CA . LEU A 1 99 ? -15.076 0.359 23.422 1.00 98.38 99 LEU A CA 1
ATOM 782 C C . LEU A 1 99 ? -13.949 1.119 22.715 1.00 98.38 99 LEU A C 1
ATOM 784 O O . LEU A 1 99 ? -12.941 1.457 23.330 1.00 98.38 99 LEU A O 1
ATOM 788 N N . LEU A 1 100 ? -14.138 1.401 21.428 1.00 97.94 100 LEU A N 1
ATOM 789 C CA . LEU A 1 100 ? -13.245 2.190 20.584 1.00 97.94 100 LEU A CA 1
ATOM 790 C C . LEU A 1 100 ? -13.957 3.469 20.148 1.00 97.94 100 LEU A C 1
ATOM 792 O O . LEU A 1 100 ? -14.939 3.404 19.410 1.00 97.94 100 LEU A O 1
ATOM 796 N N . GLN A 1 101 ? -13.444 4.629 20.548 1.00 97.00 101 GLN A N 1
ATOM 797 C CA . GLN A 1 101 ? -13.972 5.918 20.111 1.00 97.00 101 GLN A CA 1
ATOM 798 C C . GLN A 1 101 ? -13.124 6.482 18.971 1.00 97.00 101 GLN A C 1
ATOM 800 O O . GLN A 1 101 ? -11.893 6.552 19.055 1.00 97.00 101 GLN A O 1
ATOM 805 N N . VAL A 1 102 ? -13.794 6.906 17.900 1.00 96.62 102 VAL A N 1
ATOM 806 C CA . VAL A 1 102 ? -13.175 7.472 16.702 1.00 96.62 102 VAL A CA 1
ATOM 807 C C . VAL A 1 102 ? -13.765 8.846 16.430 1.00 96.62 102 VAL A C 1
ATOM 809 O O . VAL A 1 102 ? -14.980 9.010 16.337 1.00 96.62 102 VAL A O 1
ATOM 812 N N . GLU A 1 103 ? -12.895 9.826 16.230 1.00 94.44 103 GLU A N 1
ATOM 813 C CA . GLU A 1 103 ? -13.259 11.174 15.822 1.00 94.44 103 GLU A CA 1
ATOM 814 C C . GLU A 1 103 ? -12.416 11.579 14.614 1.00 94.44 103 GLU A C 1
ATOM 816 O O . GLU A 1 103 ? -11.191 11.461 14.622 1.00 94.44 103 GLU A O 1
ATOM 821 N N . ASN A 1 104 ? -13.078 12.036 13.547 1.00 92.75 104 ASN A N 1
ATOM 822 C CA . ASN A 1 104 ? -12.421 12.523 12.328 1.00 92.75 104 ASN A CA 1
ATOM 823 C C . ASN A 1 104 ? -11.363 11.543 11.771 1.00 92.75 104 ASN A C 1
ATOM 825 O O . ASN A 1 104 ? -10.267 11.939 11.377 1.00 92.75 104 ASN A O 1
ATOM 829 N N . GLY A 1 105 ? -11.687 10.243 11.780 1.00 92.88 105 GLY A N 1
ATOM 830 C CA . GLY A 1 105 ? -10.819 9.174 11.271 1.00 92.88 105 GLY A CA 1
ATOM 831 C C . GLY A 1 105 ? -9.648 8.791 12.185 1.00 92.88 105 GLY A C 1
ATOM 832 O O . GLY A 1 105 ? -8.793 8.011 11.769 1.00 92.88 105 GLY A O 1
ATOM 833 N N . LYS A 1 106 ? -9.590 9.315 13.415 1.00 96.44 106 LYS A N 1
ATOM 834 C CA . LYS A 1 106 ? -8.548 9.007 14.403 1.00 96.44 106 LYS A CA 1
ATOM 835 C C . LYS A 1 106 ? -9.143 8.401 15.664 1.00 96.44 106 LYS A C 1
ATOM 837 O O . LYS A 1 106 ? -10.232 8.775 16.085 1.00 96.44 106 LYS A O 1
ATOM 842 N N . ILE A 1 107 ? -8.403 7.480 16.269 1.00 96.88 107 ILE A N 1
ATOM 843 C CA . ILE A 1 107 ? -8.747 6.900 17.568 1.00 96.88 107 ILE A CA 1
ATOM 844 C C . ILE A 1 107 ? -8.507 7.964 18.642 1.00 96.88 107 ILE A C 1
ATOM 846 O O . ILE A 1 107 ? -7.418 8.536 18.692 1.00 96.88 107 ILE A O 1
ATOM 850 N N . ILE A 1 108 ? -9.511 8.224 19.480 1.00 96.00 108 ILE A N 1
ATOM 851 C CA . ILE A 1 108 ? -9.393 9.140 20.629 1.00 96.00 108 ILE A CA 1
ATOM 852 C C . ILE A 1 108 ? -9.320 8.392 21.963 1.00 96.00 108 ILE A C 1
ATOM 854 O O . ILE A 1 108 ? -8.706 8.888 22.903 1.00 9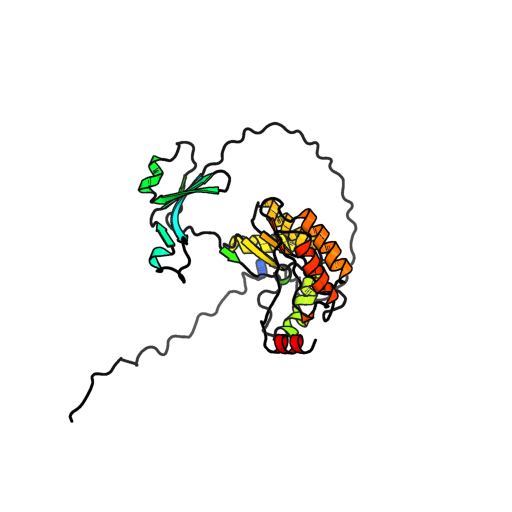6.00 108 ILE A O 1
ATOM 858 N N . SER A 1 109 ? -9.894 7.190 22.041 1.00 96.25 109 SER A N 1
ATOM 859 C CA . SER A 1 109 ? -9.772 6.297 23.194 1.00 96.25 109 SER A CA 1
ATOM 860 C C . SER A 1 109 ? -10.082 4.850 22.805 1.00 96.25 109 SER A C 1
ATOM 862 O O . SER A 1 109 ? -10.841 4.587 21.867 1.00 96.25 109 SER A O 1
ATOM 864 N N . VAL A 1 110 ? -9.476 3.911 23.530 1.00 97.81 110 VAL A N 1
ATOM 865 C CA . VAL A 1 110 ? -9.761 2.475 23.474 1.00 97.81 110 VAL A CA 1
ATOM 866 C C . VAL A 1 110 ? -9.582 1.896 24.877 1.00 97.81 110 VAL A C 1
ATOM 868 O O . VAL A 1 110 ? -8.673 2.313 25.593 1.00 97.81 110 VAL A O 1
ATOM 871 N N . GLY A 1 111 ? -10.458 0.987 25.298 1.00 98.06 111 GLY A N 1
ATOM 872 C CA . GLY A 1 111 ? -10.393 0.391 26.634 1.00 98.06 111 GLY A CA 1
ATOM 873 C C . GLY A 1 111 ? -11.609 -0.474 26.965 1.00 98.06 111 GLY A C 1
ATOM 874 O O . GLY A 1 111 ? -12.449 -0.701 26.087 1.00 98.06 111 GLY A O 1
ATOM 875 N N . PRO A 1 112 ? -11.732 -0.952 28.217 1.00 98.31 112 PRO A N 1
ATOM 876 C CA . PRO A 1 112 ? -12.911 -1.678 28.677 1.00 98.31 112 PRO A CA 1
ATOM 877 C C . PRO A 1 112 ? -14.179 -0.834 28.515 1.00 98.31 112 PRO A C 1
ATOM 879 O O . PRO A 1 112 ? -14.206 0.342 28.878 1.00 98.31 112 PRO A O 1
ATOM 882 N N . ALA A 1 113 ? -15.259 -1.427 28.003 1.00 97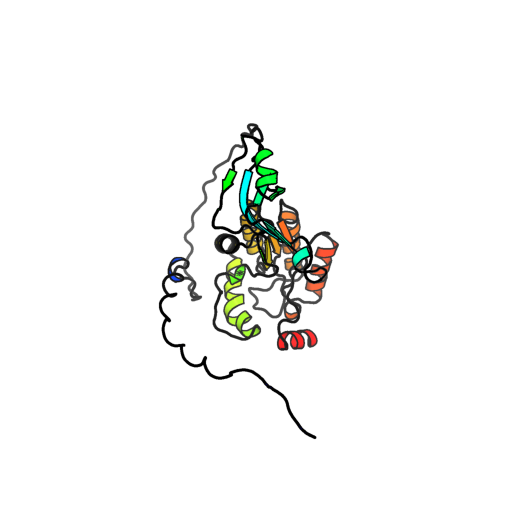.88 113 ALA A N 1
ATOM 883 C CA . ALA A 1 113 ? -16.508 -0.700 27.782 1.00 97.88 113 ALA A CA 1
ATOM 884 C C . ALA A 1 113 ? -17.092 -0.142 29.090 1.00 97.88 113 ALA A C 1
ATOM 886 O O . ALA A 1 113 ? -17.591 0.981 29.104 1.00 97.88 113 ALA A O 1
ATOM 887 N N . ALA A 1 114 ? -16.959 -0.883 30.194 1.00 97.56 114 ALA A N 1
ATOM 888 C CA . ALA A 1 114 ? -17.407 -0.453 31.518 1.00 97.56 114 ALA A CA 1
ATOM 889 C C . ALA A 1 114 ? -16.778 0.877 31.976 1.00 97.56 114 ALA A C 1
ATOM 891 O O . ALA A 1 114 ? -17.433 1.634 32.684 1.00 97.56 114 ALA A O 1
ATOM 892 N N . ASP A 1 115 ? -15.552 1.177 31.540 1.00 97.19 115 ASP A N 1
ATOM 893 C CA . ASP A 1 115 ? -14.834 2.391 31.942 1.00 97.19 115 ASP A CA 1
ATOM 894 C C . ASP A 1 115 ? -15.166 3.591 31.041 1.00 97.19 115 ASP A C 1
ATOM 896 O O . ASP A 1 115 ? -14.995 4.742 31.441 1.00 97.19 115 ASP A O 1
ATOM 900 N N . LEU A 1 116 ? -15.613 3.334 29.806 1.00 96.44 116 LEU A N 1
ATOM 901 C CA . LEU A 1 116 ? -15.744 4.356 28.765 1.00 96.44 116 LEU A CA 1
ATOM 902 C C . LEU A 1 116 ? -17.194 4.684 28.386 1.00 96.44 116 LEU A C 1
ATOM 904 O O . LEU A 1 116 ? -17.432 5.773 27.865 1.00 96.44 116 LEU A O 1
ATOM 908 N N . LEU A 1 117 ? -18.162 3.796 28.631 1.00 95.00 117 LEU A N 1
ATOM 909 C CA . LEU A 1 117 ? -19.566 4.011 28.245 1.00 95.00 117 LEU A CA 1
ATOM 910 C C . LEU A 1 117 ? -20.172 5.261 28.895 1.00 95.00 117 LEU A C 1
ATOM 912 O O . LEU A 1 117 ? -20.826 6.040 28.206 1.00 95.00 117 LEU A O 1
ATOM 916 N N . ASP A 1 118 ? -19.888 5.497 30.176 1.00 92.38 118 ASP A N 1
ATOM 917 C CA . ASP A 1 118 ? -20.401 6.660 30.915 1.00 92.38 118 ASP A CA 1
ATOM 918 C C . ASP A 1 118 ? -19.787 7.990 30.438 1.00 92.38 118 ASP A C 1
ATOM 920 O O . ASP A 1 118 ? -20.307 9.063 30.743 1.00 92.38 118 ASP A O 1
ATOM 924 N N . SER A 1 119 ? -18.683 7.930 29.682 1.00 88.00 119 SER A N 1
ATOM 925 C CA . SER A 1 119 ? -18.017 9.102 29.097 1.00 88.00 119 SER A CA 1
ATOM 926 C C . SER A 1 119 ? -18.546 9.490 27.713 1.00 88.00 119 SER A C 1
ATOM 928 O O . SER A 1 119 ? -18.101 10.493 27.157 1.00 88.00 119 SER A O 1
ATOM 930 N N . LEU A 1 120 ? -19.455 8.697 27.132 1.00 90.69 120 LEU A N 1
ATOM 931 C CA . LEU A 1 120 ? -19.999 8.972 25.806 1.00 90.69 120 LEU A CA 1
ATOM 932 C C . LEU A 1 120 ? -21.012 10.117 25.851 1.00 90.69 120 LEU A C 1
ATOM 934 O O . LEU A 1 120 ? -22.009 10.060 26.574 1.00 90.69 120 LEU A O 1
ATOM 938 N N . ASP A 1 121 ? -20.793 11.127 25.009 1.00 88.06 121 ASP A N 1
ATOM 939 C CA . ASP A 1 121 ? -21.793 12.160 24.765 1.00 88.06 121 ASP A CA 1
ATOM 940 C C . ASP A 1 121 ? -23.046 11.538 24.118 1.00 88.06 121 ASP A C 1
ATOM 942 O O . ASP A 1 121 ? -22.971 10.595 23.326 1.00 88.06 121 ASP A O 1
ATOM 946 N N . SER A 1 122 ? -24.222 12.081 24.438 1.00 85.44 122 SER A N 1
ATOM 947 C CA . SER A 1 122 ? -25.515 11.538 23.987 1.00 85.44 122 SER A CA 1
ATOM 948 C C . SER A 1 122 ? -25.725 11.541 22.466 1.00 85.44 122 SER A C 1
ATOM 950 O O . SER A 1 122 ? -26.634 10.879 21.970 1.00 85.44 122 SER A O 1
ATOM 952 N N . ASP A 1 123 ? -24.935 12.323 21.732 1.00 87.44 123 ASP A N 1
ATOM 953 C CA . ASP A 1 123 ? -24.974 12.455 20.276 1.00 87.44 123 ASP A CA 1
ATOM 954 C C . ASP A 1 123 ? -23.983 11.524 19.552 1.00 87.44 123 ASP A C 1
ATOM 956 O O . ASP A 1 123 ? -23.977 11.479 18.319 1.00 87.44 123 ASP A O 1
ATOM 960 N N . VAL A 1 124 ? -23.178 10.744 20.287 1.00 93.25 124 VAL A N 1
ATOM 961 C CA . VAL A 1 124 ? -22.260 9.761 19.700 1.00 93.25 124 VAL A CA 1
ATOM 962 C C . VAL A 1 124 ? -23.026 8.531 19.219 1.00 93.25 124 VAL A C 1
ATOM 964 O O . VAL A 1 124 ? -23.706 7.844 19.980 1.00 93.25 124 VAL A O 1
ATOM 967 N N . GLU A 1 125 ? -22.864 8.202 17.938 1.00 94.56 125 GLU A N 1
ATOM 968 C CA . GLU A 1 125 ? -23.376 6.956 17.366 1.00 94.56 125 GLU A CA 1
ATOM 969 C C . GLU A 1 125 ? -22.597 5.759 17.941 1.00 94.56 125 GLU A C 1
ATOM 971 O O . GLU A 1 125 ? -21.409 5.589 17.647 1.00 94.56 125 GLU A O 1
ATOM 976 N N . LEU A 1 126 ? -23.271 4.929 18.743 1.00 96.12 126 LEU A N 1
ATOM 977 C CA . LEU A 1 126 ? -22.745 3.663 19.252 1.00 96.12 126 LEU A CA 1
ATOM 978 C C . LEU A 1 126 ? -23.097 2.514 18.297 1.00 96.12 126 LEU A C 1
ATOM 980 O O . LEU A 1 126 ? -24.268 2.254 18.025 1.00 96.12 126 LEU A O 1
ATOM 984 N N . ILE A 1 127 ? -22.076 1.811 17.812 1.00 97.50 127 ILE A N 1
ATOM 985 C CA . ILE A 1 127 ? -22.191 0.670 16.900 1.00 97.50 127 ILE A CA 1
ATOM 986 C C . ILE A 1 127 ? -21.660 -0.575 17.614 1.00 97.50 127 ILE A C 1
ATOM 988 O O . ILE A 1 127 ? -20.508 -0.599 18.046 1.00 97.50 127 ILE A O 1
ATOM 992 N N . GLU A 1 128 ? -22.476 -1.621 17.723 1.00 98.06 128 GLU A N 1
ATOM 993 C CA . GLU A 1 128 ? -22.132 -2.833 18.477 1.00 98.06 128 GLU A CA 1
ATOM 994 C C . GLU A 1 128 ? -21.911 -4.045 17.555 1.00 98.06 128 GLU A C 1
ATOM 996 O O . GLU A 1 128 ? -22.708 -4.315 16.655 1.00 98.06 128 GLU A O 1
ATOM 1001 N N . TYR A 1 129 ? -20.842 -4.805 17.814 1.00 97.81 129 TYR A N 1
ATOM 1002 C CA . TYR A 1 129 ? -20.506 -6.061 17.138 1.00 97.81 129 TYR A CA 1
ATOM 1003 C C . TYR A 1 129 ? -20.294 -7.190 18.168 1.00 97.81 129 TYR A C 1
ATOM 1005 O O . TYR A 1 129 ? -19.153 -7.544 18.467 1.00 97.81 129 TYR A O 1
ATOM 1013 N N . PRO A 1 130 ? -21.374 -7.763 18.734 1.00 94.12 130 PRO A N 1
ATOM 1014 C CA . PRO A 1 130 ? -21.287 -8.681 19.877 1.00 94.12 130 PRO A CA 1
ATOM 1015 C C . PRO A 1 130 ? -20.566 -10.002 19.566 1.00 94.12 130 PRO A C 1
ATOM 1017 O O . PRO A 1 130 ? -19.918 -10.565 20.441 1.00 94.12 130 PRO A O 1
ATOM 1020 N N . ASP A 1 131 ? -20.643 -10.471 18.318 1.00 95.88 131 ASP A N 1
ATOM 1021 C CA . ASP A 1 131 ? -20.058 -11.742 17.868 1.00 95.88 131 ASP A CA 1
ATOM 1022 C C . ASP A 1 131 ? -18.829 -11.541 16.960 1.00 95.88 131 ASP A C 1
ATOM 1024 O O . ASP A 1 131 ? -18.506 -12.398 16.134 1.00 95.88 131 ASP A O 1
ATOM 1028 N N . ALA A 1 132 ? -18.159 -10.388 17.062 1.00 97.50 132 ALA A N 1
ATOM 1029 C CA . ALA A 1 132 ? -16.992 -10.063 16.247 1.00 97.50 132 ALA A CA 1
ATOM 1030 C C . ALA A 1 132 ? -15.780 -9.665 17.095 1.00 97.50 132 ALA A C 1
ATOM 1032 O O . ALA A 1 132 ? -15.902 -9.198 18.226 1.00 97.50 132 ALA A O 1
ATOM 1033 N N . LEU A 1 133 ? -14.600 -9.817 16.494 1.00 98.38 133 LEU A N 1
ATOM 1034 C CA . LEU A 1 133 ? -13.342 -9.297 17.012 1.00 98.38 133 LEU A CA 1
ATOM 1035 C C . LEU A 1 133 ? -12.908 -8.113 16.146 1.00 98.38 133 LEU A C 1
ATOM 1037 O O . LEU A 1 133 ? -12.734 -8.268 14.936 1.00 98.38 133 LEU A O 1
ATOM 1041 N N . ILE A 1 134 ? -12.712 -6.950 16.762 1.00 98.56 134 ILE A N 1
ATOM 1042 C CA . ILE A 1 134 ? -12.070 -5.802 16.120 1.00 98.56 134 ILE A CA 1
ATOM 1043 C C . ILE A 1 134 ? -10.560 -5.908 16.334 1.00 98.56 134 ILE A C 1
ATOM 1045 O O . ILE A 1 134 ? -10.081 -6.021 17.464 1.00 98.56 134 ILE A O 1
ATOM 1049 N N . THR A 1 135 ? -9.814 -5.820 15.238 1.00 98.44 135 THR A N 1
ATOM 1050 C CA . THR A 1 135 ? -8.353 -5.706 15.228 1.00 98.44 135 THR A CA 1
ATOM 1051 C C . THR A 1 135 ? -7.937 -4.476 14.422 1.00 98.44 135 THR A C 1
ATOM 1053 O O . THR A 1 135 ? -8.734 -3.971 13.621 1.00 98.44 135 THR A O 1
ATOM 1056 N N . PRO A 1 136 ? -6.687 -3.998 14.557 1.00 98.38 136 PRO A N 1
ATOM 1057 C CA . PRO A 1 136 ? -6.100 -3.126 13.551 1.00 98.38 136 PRO A CA 1
ATOM 1058 C C . PRO A 1 136 ? -6.218 -3.753 12.157 1.00 98.38 136 PRO A C 1
ATOM 1060 O O . PRO A 1 136 ? -6.156 -4.977 12.008 1.00 98.38 136 PRO A O 1
ATOM 1063 N N . GLY A 1 137 ? -6.394 -2.914 11.136 1.00 98.44 137 GLY A N 1
ATOM 1064 C CA . GLY A 1 137 ? -6.390 -3.384 9.755 1.00 98.44 137 GLY A CA 1
ATOM 1065 C C . GLY A 1 137 ? -5.022 -3.949 9.374 1.00 98.44 137 GLY A C 1
ATOM 1066 O O . GLY A 1 137 ? -3.990 -3.443 9.818 1.00 98.44 137 GLY A O 1
ATOM 1067 N N . PHE A 1 138 ? -5.006 -4.986 8.541 1.00 98.75 138 PHE A N 1
ATOM 1068 C CA . PHE A 1 138 ? -3.764 -5.653 8.165 1.00 98.75 138 PHE A CA 1
ATOM 1069 C C . PHE A 1 138 ? -2.898 -4.768 7.266 1.00 98.75 138 PHE A C 1
ATOM 1071 O O . PHE A 1 138 ? -3.406 -3.934 6.501 1.00 98.75 138 PHE A O 1
ATOM 1078 N N . ILE A 1 139 ? -1.584 -4.969 7.386 1.00 98.75 139 ILE A N 1
ATOM 1079 C CA . ILE A 1 139 ? -0.552 -4.288 6.607 1.00 98.75 139 ILE A CA 1
ATOM 1080 C C . ILE A 1 139 ? 0.116 -5.326 5.710 1.00 98.75 139 ILE A C 1
ATOM 1082 O O . ILE A 1 139 ? 0.757 -6.249 6.208 1.00 98.75 139 ILE A O 1
ATOM 1086 N N . ASP A 1 140 ? -0.026 -5.158 4.398 1.00 98.56 140 ASP A N 1
ATOM 1087 C CA . ASP A 1 140 ? 0.661 -5.980 3.404 1.00 98.56 140 ASP A CA 1
ATOM 1088 C C . ASP A 1 140 ? 1.915 -5.251 2.910 1.00 98.56 140 ASP A C 1
ATOM 1090 O O . ASP A 1 140 ? 1.844 -4.212 2.253 1.00 98.56 140 ASP A O 1
ATOM 1094 N N . THR A 1 141 ? 3.090 -5.757 3.264 1.00 98.50 141 THR A N 1
ATOM 1095 C CA . THR A 1 141 ? 4.358 -5.088 2.956 1.00 98.50 141 THR A CA 1
ATOM 1096 C C . THR A 1 141 ? 4.873 -5.385 1.549 1.00 98.50 141 THR A C 1
ATOM 1098 O O . THR A 1 141 ? 5.872 -4.787 1.147 1.00 98.50 141 THR A O 1
ATOM 1101 N N . HIS A 1 142 ? 4.232 -6.280 0.790 1.00 98.44 142 HIS A N 1
ATOM 1102 C CA . HIS A 1 142 ? 4.674 -6.617 -0.556 1.00 98.44 142 HIS A CA 1
ATOM 1103 C C . HIS A 1 142 ? 3.559 -7.273 -1.377 1.00 98.44 142 HIS A C 1
ATOM 1105 O O . HIS A 1 142 ? 3.253 -8.451 -1.206 1.00 98.44 142 HIS A O 1
ATOM 1111 N N . ILE A 1 143 ? 3.032 -6.544 -2.361 1.00 97.50 143 ILE A N 1
ATOM 1112 C CA . ILE A 1 143 ? 2.036 -7.086 -3.291 1.00 97.50 143 ILE A CA 1
ATOM 1113 C C . ILE A 1 143 ? 2.130 -6.429 -4.673 1.00 97.50 143 ILE A C 1
ATOM 1115 O O . ILE A 1 143 ? 2.512 -5.267 -4.798 1.00 97.50 143 ILE A O 1
ATOM 1119 N N . HIS A 1 144 ? 1.772 -7.167 -5.726 1.00 96.94 144 HIS A N 1
ATOM 1120 C CA . HIS A 1 144 ? 1.820 -6.703 -7.116 1.00 96.94 144 HIS A CA 1
ATOM 1121 C C . HIS A 1 144 ? 0.419 -6.410 -7.651 1.00 96.94 144 HIS A C 1
ATOM 1123 O O . HIS A 1 144 ? -0.361 -7.331 -7.899 1.00 96.94 144 HIS A O 1
ATOM 1129 N N . LEU A 1 145 ? 0.122 -5.132 -7.911 1.00 95.62 145 LEU A N 1
ATOM 1130 C CA . LEU A 1 145 ? -1.120 -4.712 -8.565 1.00 95.62 145 LEU A CA 1
ATOM 1131 C C . LEU A 1 145 ? -1.342 -5.411 -9.917 1.00 95.62 145 LEU A C 1
ATOM 1133 O O . LEU A 1 145 ? -2.434 -5.954 -10.134 1.00 95.62 145 LEU A O 1
ATOM 1137 N N . PRO A 1 146 ? -0.356 -5.455 -10.840 1.00 92.12 146 PRO A N 1
ATOM 1138 C CA . PRO A 1 146 ? -0.635 -5.930 -12.185 1.00 92.12 146 PRO A CA 1
ATOM 1139 C C . PRO A 1 146 ? -0.753 -7.454 -12.294 1.00 92.12 146 PRO A C 1
ATOM 1141 O O . PRO A 1 146 ? -1.041 -7.983 -13.364 1.00 92.12 146 PRO A O 1
ATOM 1144 N N . GLN A 1 147 ? -0.600 -8.165 -11.174 1.00 88.75 147 GLN A N 1
ATOM 1145 C CA . GLN A 1 147 ? -0.738 -9.616 -11.080 1.00 88.75 147 GLN A CA 1
ATOM 1146 C C . GLN A 1 147 ? -2.098 -10.053 -10.508 1.00 88.75 147 GLN A C 1
ATOM 1148 O O . GLN A 1 147 ? -2.332 -11.246 -10.320 1.00 88.75 147 GLN A O 1
ATOM 1153 N N . THR A 1 148 ? -3.035 -9.120 -10.288 1.00 85.25 148 THR A N 1
ATOM 1154 C CA . THR A 1 148 ? -4.387 -9.411 -9.763 1.00 85.25 148 THR A CA 1
ATOM 1155 C C . THR A 1 148 ? -5.108 -10.511 -10.558 1.00 85.25 148 THR A C 1
ATOM 1157 O O . THR A 1 148 ? -5.743 -11.391 -9.980 1.00 85.25 148 THR A O 1
ATOM 1160 N N . GLY A 1 149 ? -4.976 -10.510 -11.891 1.00 74.50 149 GLY A N 1
ATOM 1161 C CA . GLY A 1 149 ? -5.583 -11.516 -12.775 1.00 74.50 149 GLY A CA 1
ATOM 1162 C C . GLY A 1 149 ? -4.850 -12.864 -12.838 1.00 74.50 149 GLY A C 1
ATOM 1163 O O . GLY A 1 149 ? -5.337 -13.787 -13.487 1.00 74.50 149 GLY A O 1
ATOM 1164 N N . MET A 1 150 ? -3.689 -12.992 -12.187 1.00 70.38 150 MET A N 1
ATOM 1165 C CA . MET A 1 150 ? -2.782 -14.143 -12.299 1.00 70.38 150 MET A CA 1
ATOM 1166 C C . MET A 1 150 ? -2.726 -15.041 -11.054 1.00 70.38 150 MET A C 1
ATOM 1168 O O . MET A 1 150 ? -1.935 -15.987 -11.004 1.00 70.38 150 MET A O 1
ATOM 1172 N N . ILE A 1 151 ? -3.568 -14.786 -10.050 1.00 66.06 151 ILE A N 1
ATOM 1173 C CA . ILE A 1 151 ? -3.567 -15.543 -8.794 1.00 66.06 151 ILE A CA 1
ATOM 1174 C C . ILE A 1 151 ? -3.879 -17.026 -9.071 1.00 66.06 151 ILE A C 1
ATOM 1176 O O . ILE A 1 151 ? -5.000 -17.392 -9.432 1.00 66.06 151 ILE A O 1
ATOM 1180 N N . GLY A 1 152 ? -2.878 -17.891 -8.872 1.00 56.22 152 GLY A N 1
ATOM 1181 C CA . GLY A 1 152 ? -3.003 -19.345 -9.019 1.00 56.22 152 GLY A CA 1
ATOM 1182 C C . GLY A 1 152 ? -2.676 -19.916 -10.405 1.00 56.22 152 GLY A C 1
ATOM 1183 O O . GLY A 1 152 ? -3.185 -20.992 -10.732 1.00 56.22 152 GLY A O 1
ATOM 1184 N N . ALA A 1 153 ? -1.849 -19.249 -11.220 1.00 59.16 153 ALA A N 1
ATOM 1185 C CA . ALA A 1 153 ? -1.239 -19.909 -12.380 1.00 59.16 153 ALA A CA 1
ATOM 1186 C C . ALA A 1 153 ? -0.345 -21.096 -11.941 1.00 59.16 153 ALA A C 1
ATOM 1188 O O . ALA A 1 153 ? 0.119 -21.176 -10.802 1.00 59.16 153 ALA A O 1
ATOM 1189 N N . TYR A 1 154 ? -0.200 -22.094 -12.815 1.00 49.25 154 TYR A N 1
ATOM 1190 C CA . TYR A 1 154 ? 0.426 -23.372 -12.467 1.00 49.25 154 TYR A CA 1
ATOM 1191 C C . TYR A 1 154 ? 1.940 -23.217 -12.252 1.00 49.25 154 TYR A C 1
ATOM 1193 O O . TYR A 1 154 ? 2.591 -22.457 -12.959 1.00 49.25 154 TYR A O 1
ATOM 1201 N N . GLY A 1 155 ? 2.464 -23.932 -11.247 1.00 47.84 155 GLY A N 1
ATOM 1202 C CA . GLY A 1 155 ? 3.801 -23.752 -10.674 1.00 47.84 155 GLY A CA 1
ATOM 1203 C C . GLY A 1 155 ? 4.962 -23.968 -11.642 1.00 47.84 155 GLY A C 1
ATOM 1204 O O . GLY A 1 155 ? 5.432 -25.092 -11.820 1.00 47.84 155 GLY A O 1
ATOM 1205 N N . GLU A 1 156 ? 5.459 -22.862 -12.179 1.00 55.28 156 GLU A N 1
ATOM 1206 C CA . GLU A 1 156 ? 6.759 -22.752 -12.833 1.00 55.28 156 GLU A CA 1
ATOM 1207 C C . GLU A 1 156 ? 7.763 -22.066 -11.883 1.00 55.28 156 GLU A C 1
ATOM 1209 O O . GLU A 1 156 ? 7.374 -21.433 -10.899 1.00 55.28 156 GLU A O 1
ATOM 1214 N N . GLN A 1 157 ? 9.068 -22.236 -12.128 1.00 65.31 157 GLN A N 1
ATOM 1215 C CA . GLN A 1 157 ? 10.106 -21.502 -11.391 1.00 65.31 157 GLN A CA 1
ATOM 1216 C C . GLN A 1 157 ? 10.029 -20.003 -11.749 1.00 65.31 157 GLN A C 1
ATOM 1218 O O . GLN A 1 157 ? 9.538 -19.650 -12.818 1.00 65.31 157 GLN A O 1
ATOM 1223 N N . LEU A 1 158 ? 10.514 -19.119 -10.869 1.00 68.50 158 LEU A N 1
ATOM 1224 C CA . LEU A 1 158 ? 10.345 -17.655 -10.952 1.00 68.50 158 LEU A CA 1
ATOM 1225 C C . LEU A 1 158 ? 10.580 -17.057 -12.356 1.00 68.50 158 LEU A C 1
ATOM 1227 O O . LEU A 1 158 ? 9.787 -16.242 -12.817 1.00 68.50 158 LEU A O 1
ATOM 1231 N N . LEU A 1 159 ? 11.646 -17.462 -13.053 1.00 66.12 159 LEU A N 1
ATOM 1232 C CA . LEU A 1 159 ? 11.993 -16.906 -14.368 1.00 66.12 159 LEU A CA 1
ATOM 1233 C C . LEU A 1 159 ? 11.021 -17.329 -15.480 1.00 66.12 159 LEU A C 1
ATOM 1235 O O . LEU A 1 159 ? 10.680 -16.518 -16.343 1.00 66.12 159 LEU A O 1
ATOM 1239 N N . ASP A 1 160 ? 10.549 -18.571 -15.443 1.00 66.94 160 ASP A N 1
ATOM 1240 C CA . ASP A 1 160 ? 9.556 -19.082 -16.390 1.00 66.94 160 ASP A CA 1
ATOM 1241 C C . ASP A 1 160 ? 8.192 -18.428 -16.126 1.00 66.94 160 ASP A C 1
ATOM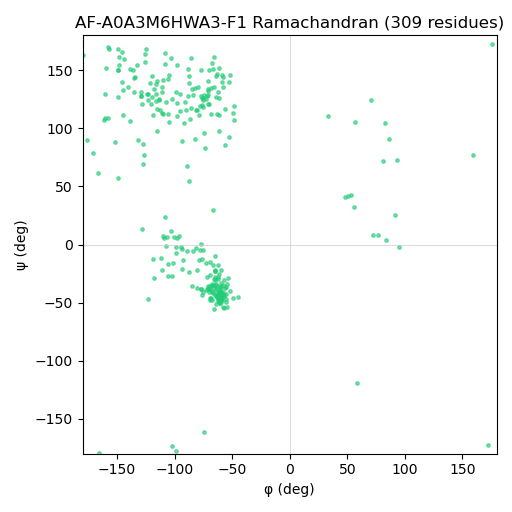 1243 O O . ASP A 1 160 ? 7.535 -17.940 -17.046 1.00 66.94 160 ASP A O 1
ATOM 1247 N N . TRP A 1 161 ? 7.829 -18.273 -14.848 1.00 68.75 161 TRP A N 1
ATOM 1248 C CA . TRP A 1 161 ? 6.634 -17.542 -14.424 1.00 68.75 161 TRP A CA 1
ATOM 1249 C C . TRP A 1 161 ? 6.597 -16.103 -14.962 1.00 68.75 161 TRP A C 1
ATOM 1251 O O . TRP A 1 161 ? 5.579 -15.661 -15.510 1.00 68.75 161 TRP A O 1
ATOM 1261 N N . LEU A 1 162 ? 7.719 -15.382 -14.838 1.00 66.75 162 LEU A N 1
ATOM 1262 C CA . LEU A 1 162 ? 7.843 -13.998 -15.295 1.00 66.75 162 LEU A CA 1
ATOM 1263 C C . LEU A 1 162 ? 7.599 -13.871 -16.804 1.00 66.75 162 LEU A C 1
ATOM 1265 O O . LEU A 1 162 ? 6.777 -13.056 -17.231 1.00 66.75 162 LEU A O 1
ATOM 1269 N N . ASN A 1 163 ? 8.276 -14.700 -17.600 1.00 67.38 163 ASN A N 1
ATOM 1270 C CA . ASN A 1 163 ? 8.204 -14.635 -19.059 1.00 67.38 163 ASN A CA 1
ATOM 1271 C C . ASN A 1 163 ? 6.866 -15.139 -19.613 1.00 67.38 163 ASN A C 1
ATOM 1273 O O . ASN A 1 163 ? 6.335 -14.555 -20.559 1.00 67.38 163 ASN A O 1
ATOM 1277 N N . THR A 1 164 ? 6.310 -16.202 -19.029 1.00 64.12 164 THR A N 1
ATOM 1278 C CA . THR A 1 164 ? 5.115 -16.870 -19.559 1.00 64.12 164 THR A CA 1
ATOM 1279 C C . THR A 1 164 ? 3.824 -16.147 -19.179 1.00 64.12 164 THR A C 1
ATOM 1281 O O . THR A 1 164 ? 2.900 -16.078 -19.994 1.00 64.12 164 THR A O 1
ATOM 1284 N N . TYR A 1 165 ? 3.738 -15.594 -17.964 1.00 65.00 165 TYR A N 1
ATOM 1285 C CA . TYR A 1 165 ? 2.479 -15.060 -17.437 1.00 65.00 165 TYR A CA 1
ATOM 1286 C C . TYR A 1 165 ? 2.572 -13.591 -17.028 1.00 65.00 165 TYR A C 1
ATOM 1288 O O . TYR A 1 165 ? 1.703 -12.808 -17.422 1.00 65.00 165 TYR A O 1
ATOM 1296 N N . THR A 1 166 ? 3.619 -13.200 -16.290 1.00 68.25 166 THR A N 1
ATOM 1297 C CA . THR A 1 166 ? 3.691 -11.858 -15.689 1.00 68.25 166 THR A CA 1
ATOM 1298 C C . THR A 1 166 ? 3.781 -10.780 -16.755 1.00 68.25 166 THR A C 1
ATOM 1300 O O . THR A 1 166 ? 2.915 -9.911 -16.823 1.00 68.25 166 THR A O 1
ATOM 1303 N N . PHE A 1 167 ? 4.769 -10.855 -17.647 1.00 74.19 167 PHE A N 1
ATOM 1304 C CA . PHE A 1 167 ? 5.003 -9.786 -18.616 1.00 74.19 167 PHE A CA 1
ATOM 1305 C C . PHE A 1 167 ? 3.830 -9.538 -19.584 1.00 74.19 167 PHE A C 1
ATOM 1307 O O . PHE A 1 167 ? 3.493 -8.374 -19.816 1.00 74.19 167 PHE A O 1
ATOM 1314 N N . PRO A 1 168 ? 3.143 -10.567 -20.122 1.00 75.00 168 PRO A N 1
ATOM 1315 C CA . PRO A 1 168 ? 1.931 -10.354 -20.913 1.00 75.00 168 PRO A CA 1
ATOM 1316 C C . PRO A 1 168 ? 0.798 -9.659 -20.145 1.00 75.00 168 PRO A C 1
ATOM 1318 O O . PRO A 1 168 ? 0.107 -8.819 -20.722 1.00 75.00 168 PRO A O 1
ATOM 1321 N N . CYS A 1 169 ? 0.599 -9.985 -18.865 1.00 74.69 169 CYS A N 1
ATOM 1322 C CA . CYS A 1 169 ? -0.429 -9.353 -18.034 1.00 74.69 169 CYS A CA 1
ATOM 1323 C C . CYS A 1 169 ? -0.083 -7.884 -17.755 1.00 74.69 169 CYS A C 1
ATOM 1325 O O . CYS A 1 169 ? -0.909 -7.000 -17.966 1.00 74.69 169 CYS A O 1
ATOM 1327 N N . GLU A 1 170 ? 1.170 -7.605 -17.386 1.00 81.00 170 GLU A N 1
ATOM 1328 C CA . GLU A 1 170 ? 1.624 -6.242 -17.099 1.00 81.00 170 GLU A CA 1
ATOM 1329 C C . GLU A 1 170 ? 1.593 -5.315 -18.329 1.00 81.00 170 GLU A C 1
ATOM 1331 O O . GLU A 1 170 ? 1.381 -4.112 -18.182 1.00 81.00 170 GLU A O 1
ATOM 1336 N N . SER A 1 171 ? 1.736 -5.852 -19.548 1.00 84.62 171 SER A N 1
ATOM 1337 C CA . SER A 1 171 ? 1.671 -5.056 -20.787 1.00 84.62 171 SER A CA 1
ATOM 1338 C C . SER A 1 171 ? 0.325 -4.348 -21.004 1.00 84.62 171 SER A C 1
ATOM 1340 O O . SER A 1 171 ? 0.266 -3.301 -21.646 1.00 84.62 171 SER A O 1
ATOM 1342 N N . GLN A 1 172 ? -0.763 -4.879 -20.436 1.00 88.19 172 GLN A N 1
ATOM 1343 C CA . GLN A 1 172 ? -2.111 -4.315 -20.581 1.00 88.19 172 GLN A CA 1
ATOM 1344 C C . GLN A 1 172 ? -2.288 -3.018 -19.783 1.00 88.19 172 GLN A C 1
ATOM 1346 O O . GLN A 1 172 ? -3.201 -2.244 -20.057 1.00 88.19 172 GLN A O 1
ATOM 1351 N N . PHE A 1 173 ? -1.392 -2.740 -18.834 1.00 93.06 173 PHE A N 1
ATOM 1352 C CA . PHE A 1 173 ? -1.439 -1.540 -18.002 1.00 93.06 173 PHE A CA 1
ATOM 1353 C C . PHE A 1 173 ? -0.995 -0.260 -18.719 1.00 93.06 173 PHE A C 1
ATOM 1355 O O . PHE A 1 173 ? -1.133 0.820 -18.154 1.00 93.06 173 PHE A O 1
ATOM 1362 N N . ALA A 1 174 ? -0.526 -0.354 -19.967 1.00 91.38 174 ALA A N 1
ATOM 1363 C CA . ALA A 1 174 ? -0.384 0.813 -20.836 1.00 91.38 174 ALA A CA 1
ATOM 1364 C C . ALA A 1 174 ? -1.744 1.457 -21.179 1.00 91.38 174 ALA A C 1
ATOM 1366 O O . ALA A 1 174 ? -1.792 2.626 -21.554 1.00 91.38 174 ALA A O 1
ATOM 1367 N N . ASP A 1 175 ? -2.848 0.705 -21.071 1.00 94.94 175 ASP A N 1
ATOM 1368 C CA . ASP A 1 175 ? -4.207 1.219 -21.235 1.00 94.94 175 ASP A CA 1
ATOM 1369 C C . ASP A 1 175 ? -4.730 1.792 -19.896 1.00 94.94 175 ASP A C 1
ATOM 1371 O O . ASP A 1 175 ? -4.881 1.044 -18.917 1.00 94.94 175 ASP A O 1
ATOM 1375 N N . PRO A 1 176 ? -5.036 3.104 -19.818 1.00 94.19 176 PRO A N 1
ATOM 1376 C CA . PRO A 1 176 ? -5.596 3.717 -18.616 1.00 94.19 176 PRO A CA 1
ATOM 1377 C C . PRO A 1 176 ? -6.933 3.108 -18.174 1.00 94.19 176 PRO A C 1
ATOM 1379 O O . PRO A 1 176 ? -7.201 3.053 -16.973 1.00 94.19 176 PRO A O 1
ATOM 1382 N N . GLU A 1 177 ? -7.775 2.647 -19.107 1.00 95.50 177 GLU A N 1
ATOM 1383 C CA . GLU A 1 177 ? -9.071 2.052 -18.763 1.00 95.50 177 GLU A CA 1
ATOM 1384 C C . GLU A 1 177 ? -8.875 0.699 -18.073 1.00 95.50 177 GLU A C 1
ATOM 1386 O O . GLU A 1 177 ? -9.449 0.454 -17.008 1.00 95.50 177 GLU A O 1
ATOM 1391 N N . HIS A 1 178 ? -7.998 -0.145 -18.623 1.00 94.44 178 HIS A N 1
ATOM 1392 C CA . HIS A 1 178 ? -7.605 -1.402 -17.991 1.00 94.44 178 HIS A CA 1
ATOM 1393 C C . HIS A 1 178 ? -6.998 -1.165 -16.601 1.00 94.44 178 HIS A C 1
ATOM 1395 O O . HIS A 1 178 ? -7.409 -1.797 -15.625 1.00 94.44 178 HIS A O 1
ATOM 1401 N N . SER A 1 179 ? -6.076 -0.204 -16.487 1.00 95.75 179 SER A N 1
ATOM 1402 C CA . SER A 1 179 ? -5.444 0.159 -15.213 1.00 95.75 179 SER A CA 1
ATOM 1403 C C . SER A 1 179 ? -6.468 0.575 -14.154 1.00 95.75 179 SER A C 1
ATOM 1405 O O . SER A 1 179 ? -6.394 0.114 -13.014 1.00 95.75 179 SER A O 1
ATOM 1407 N N . ALA A 1 180 ? -7.457 1.396 -14.523 1.00 97.12 180 ALA A N 1
ATOM 1408 C CA . ALA A 1 180 ? -8.526 1.824 -13.622 1.00 97.12 180 ALA A CA 1
ATOM 1409 C C . ALA A 1 180 ? -9.411 0.654 -13.164 1.00 97.12 180 ALA A C 1
ATOM 1411 O O . ALA A 1 180 ? -9.708 0.536 -11.973 1.00 97.12 180 ALA A O 1
ATOM 1412 N N . GLN A 1 181 ? -9.797 -0.231 -14.087 1.00 96.06 181 GLN A N 1
ATOM 1413 C CA . GLN A 1 181 ? -10.606 -1.411 -13.771 1.00 96.06 181 GLN A CA 1
ATOM 1414 C C . GLN A 1 181 ? -9.880 -2.351 -12.801 1.00 96.06 181 GLN A C 1
ATOM 1416 O O . GLN A 1 181 ? -10.472 -2.801 -11.818 1.00 96.06 181 GLN A O 1
ATOM 1421 N N . VAL A 1 182 ? -8.594 -2.633 -13.039 1.00 95.62 182 VAL A N 1
ATOM 1422 C CA . VAL A 1 182 ? -7.832 -3.531 -12.161 1.00 95.62 182 VAL A CA 1
ATOM 1423 C C . VAL A 1 182 ? -7.540 -2.883 -10.808 1.00 95.62 182 VAL A C 1
ATOM 1425 O O . VAL A 1 182 ? -7.662 -3.564 -9.793 1.00 95.62 182 VAL A O 1
ATOM 1428 N N . ALA A 1 183 ? -7.231 -1.584 -10.754 1.00 97.62 183 ALA A N 1
ATOM 1429 C CA . ALA A 1 183 ? -7.040 -0.868 -9.490 1.00 97.62 183 ALA A CA 1
ATOM 1430 C C . ALA A 1 183 ? -8.288 -0.917 -8.590 1.00 97.62 183 ALA A C 1
ATOM 1432 O O . ALA A 1 183 ? -8.169 -1.162 -7.389 1.00 97.62 183 ALA A O 1
ATOM 1433 N N . ASP A 1 184 ? -9.483 -0.746 -9.165 1.00 97.12 184 ASP A N 1
ATOM 1434 C CA . ASP A 1 184 ? -10.751 -0.863 -8.434 1.00 97.12 184 ASP A CA 1
ATOM 1435 C C . ASP A 1 184 ? -10.959 -2.277 -7.863 1.00 97.12 184 ASP A C 1
ATOM 1437 O O . ASP A 1 184 ? -11.272 -2.431 -6.679 1.00 97.12 184 ASP A O 1
ATOM 1441 N N . ILE A 1 185 ? -10.723 -3.318 -8.671 1.00 96.50 185 ILE A N 1
ATOM 1442 C CA . ILE A 1 185 ? -10.801 -4.717 -8.219 1.00 96.50 185 ILE A CA 1
ATOM 1443 C C . ILE A 1 185 ? -9.788 -4.977 -7.099 1.00 96.50 185 ILE A C 1
ATOM 1445 O O . ILE A 1 185 ? -10.136 -5.553 -6.069 1.00 96.50 185 ILE A O 1
ATOM 1449 N N . PHE A 1 186 ? -8.548 -4.528 -7.282 1.00 97.62 186 PHE A N 1
ATOM 1450 C CA . PHE A 1 186 ? -7.454 -4.744 -6.345 1.00 97.62 186 PHE A CA 1
ATOM 1451 C C . PHE A 1 186 ? -7.740 -4.128 -4.971 1.00 97.62 186 PHE A C 1
ATOM 1453 O O . PHE A 1 186 ? -7.668 -4.823 -3.958 1.00 97.62 186 PHE A O 1
ATOM 1460 N N . ILE A 1 187 ? -8.147 -2.854 -4.924 1.00 98.25 187 ILE A N 1
ATOM 1461 C CA . ILE A 1 187 ? -8.496 -2.172 -3.669 1.00 98.25 187 ILE A CA 1
ATOM 1462 C C . ILE A 1 187 ? -9.678 -2.859 -2.974 1.00 98.25 187 ILE A C 1
ATOM 1464 O O . ILE A 1 187 ? -9.648 -3.053 -1.757 1.00 98.25 187 ILE A O 1
ATOM 1468 N N . LYS A 1 188 ? -10.704 -3.278 -3.727 1.00 97.75 188 LYS A N 1
ATOM 1469 C CA . LYS A 1 188 ? -11.844 -4.019 -3.163 1.00 97.75 188 LYS A CA 1
ATOM 1470 C C . LYS A 1 188 ? -11.413 -5.339 -2.538 1.00 97.75 188 LYS A C 1
ATOM 1472 O O . LYS A 1 188 ? -11.890 -5.667 -1.454 1.00 97.75 188 LYS A O 1
ATOM 1477 N N . GLU A 1 189 ? -10.520 -6.082 -3.184 1.00 97.62 189 GLU A N 1
ATOM 1478 C CA . GLU A 1 189 ? -10.029 -7.350 -2.646 1.00 97.62 189 GLU A CA 1
ATOM 1479 C C . GLU A 1 189 ? -9.111 -7.152 -1.431 1.00 97.62 189 GLU A C 1
ATOM 1481 O O . GLU A 1 189 ? -9.241 -7.914 -0.473 1.00 97.62 189 GLU A O 1
ATOM 1486 N N . LEU A 1 190 ? -8.281 -6.101 -1.380 1.00 98.31 190 LEU A N 1
ATOM 1487 C CA . LEU A 1 190 ? -7.534 -5.752 -0.160 1.00 98.31 190 LEU A CA 1
ATOM 1488 C C . LEU A 1 190 ? -8.482 -5.530 1.026 1.00 98.31 190 LEU A C 1
ATOM 1490 O O . LEU A 1 190 ? -8.371 -6.207 2.050 1.00 98.31 190 LEU A O 1
ATOM 1494 N N . LEU A 1 191 ? -9.466 -4.640 0.861 1.00 98.38 191 LEU A N 1
ATOM 1495 C CA . LEU A 1 191 ? -10.413 -4.296 1.924 1.00 98.38 191 LEU A CA 1
ATOM 1496 C C . LEU A 1 191 ? -11.277 -5.491 2.337 1.00 98.38 191 LEU A C 1
ATOM 1498 O O . LEU A 1 191 ? -11.524 -5.701 3.523 1.00 98.38 191 LEU A O 1
ATOM 1502 N N . ARG A 1 192 ? -11.697 -6.316 1.372 1.00 97.94 192 ARG A N 1
ATOM 1503 C CA . ARG A 1 192 ? -12.4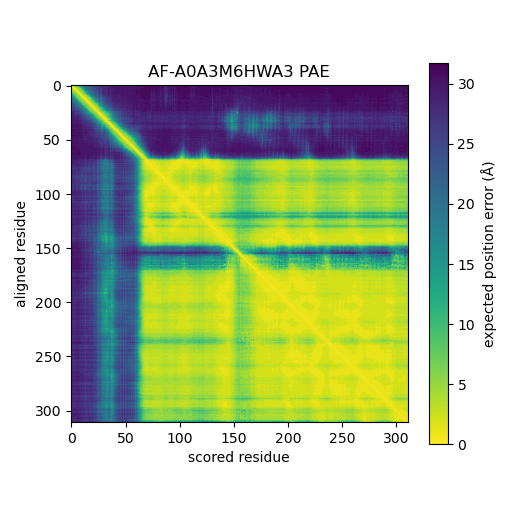67 -7.540 1.623 1.00 97.94 192 ARG A CA 1
ATOM 1504 C C . ARG A 1 192 ? -11.697 -8.567 2.458 1.00 97.94 192 ARG A C 1
ATOM 1506 O O . ARG A 1 192 ? -12.329 -9.334 3.180 1.00 97.94 192 ARG A O 1
ATOM 1513 N N . ASN A 1 193 ? -10.367 -8.583 2.366 1.00 98.12 193 ASN A N 1
ATOM 1514 C CA . ASN A 1 193 ? -9.495 -9.460 3.152 1.00 98.12 193 ASN A CA 1
ATOM 1515 C C . ASN A 1 193 ? -8.928 -8.775 4.413 1.00 98.12 193 ASN A C 1
ATOM 1517 O O . ASN A 1 193 ? -8.108 -9.366 5.110 1.00 98.12 193 ASN A O 1
ATOM 1521 N N . GLY A 1 194 ? -9.376 -7.556 4.738 1.00 98.12 194 GLY A N 1
ATOM 1522 C CA . GLY A 1 194 ? -8.969 -6.827 5.943 1.00 98.12 194 GLY A CA 1
ATOM 1523 C C . GLY A 1 194 ? -7.658 -6.044 5.818 1.00 98.12 194 GLY A C 1
ATOM 1524 O O . GLY A 1 194 ? -7.232 -5.430 6.797 1.00 98.12 194 GLY A O 1
ATOM 1525 N N . THR A 1 195 ? -7.028 -6.013 4.640 1.00 98.75 195 THR A N 1
ATOM 1526 C CA . THR A 1 195 ? -5.834 -5.196 4.383 1.00 98.75 195 THR A CA 1
ATOM 1527 C C . THR A 1 195 ? -6.232 -3.743 4.165 1.00 98.75 195 THR A C 1
ATOM 1529 O O . THR A 1 195 ? -6.956 -3.411 3.227 1.00 98.75 195 THR A O 1
ATOM 1532 N N . THR A 1 196 ? -5.738 -2.856 5.029 1.00 98.62 196 THR A N 1
ATOM 1533 C CA . THR A 1 196 ? -6.062 -1.414 4.996 1.00 98.62 196 THR A CA 1
ATOM 1534 C C . THR A 1 196 ? -4.876 -0.540 4.604 1.00 98.62 196 THR A C 1
ATOM 1536 O O . THR A 1 196 ? -5.045 0.648 4.328 1.00 98.62 196 THR A O 1
ATOM 1539 N N . THR A 1 197 ? -3.672 -1.113 4.584 1.00 98.88 197 THR A N 1
ATOM 1540 C CA . THR A 1 197 ? -2.445 -0.481 4.097 1.00 98.88 197 THR A CA 1
ATOM 1541 C C . THR A 1 197 ? -1.628 -1.513 3.341 1.00 98.88 197 THR A C 1
ATOM 1543 O O . THR A 1 197 ? -1.472 -2.638 3.813 1.00 98.88 197 THR A O 1
ATOM 1546 N N . ALA A 1 198 ? -1.102 -1.128 2.182 1.00 98.75 198 ALA A N 1
ATOM 1547 C CA . ALA A 1 198 ? -0.234 -1.982 1.389 1.00 98.75 198 ALA A CA 1
ATOM 1548 C C . ALA A 1 198 ? 0.945 -1.205 0.786 1.00 98.75 198 ALA A C 1
ATOM 1550 O O . ALA A 1 198 ? 0.822 -0.007 0.505 1.00 98.75 198 ALA A O 1
ATOM 1551 N N . LEU A 1 199 ? 2.064 -1.905 0.579 1.00 98.88 199 LEU A N 1
ATOM 1552 C CA . LEU A 1 199 ? 3.215 -1.461 -0.205 1.00 98.88 199 LEU A CA 1
ATOM 1553 C C . LEU A 1 199 ? 3.224 -2.205 -1.555 1.00 98.88 199 LEU A C 1
ATOM 1555 O O . LEU A 1 199 ? 3.513 -3.402 -1.639 1.00 98.88 199 LEU A O 1
ATOM 1559 N N . VAL A 1 200 ? 2.852 -1.482 -2.611 1.00 98.75 200 VAL A N 1
ATOM 1560 C CA . VAL A 1 200 ? 2.354 -2.053 -3.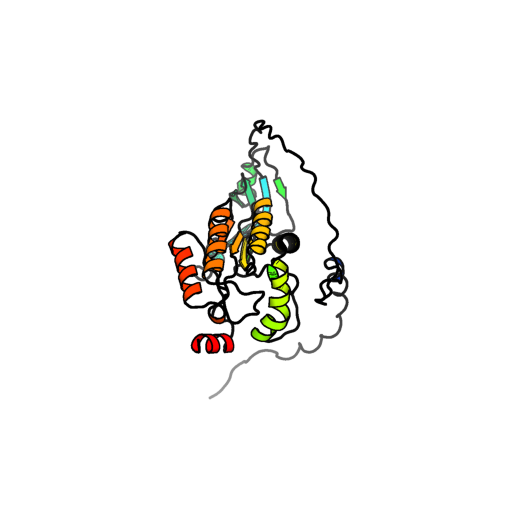866 1.00 98.75 200 VAL A CA 1
ATOM 1561 C C . VAL A 1 200 ? 3.306 -1.797 -5.037 1.00 98.75 200 VAL A C 1
ATOM 1563 O O . VAL A 1 200 ? 3.583 -0.651 -5.396 1.00 98.75 200 VAL A O 1
ATOM 1566 N N . PHE A 1 201 ? 3.728 -2.874 -5.699 1.00 98.56 201 PHE A N 1
ATOM 1567 C CA . PHE A 1 201 ? 4.339 -2.816 -7.026 1.00 98.56 201 PHE A CA 1
ATOM 1568 C C . PHE A 1 201 ? 3.280 -2.436 -8.068 1.00 98.56 201 PHE A C 1
ATOM 1570 O O . PHE A 1 201 ? 2.289 -3.153 -8.243 1.00 98.56 201 PHE A O 1
ATOM 1577 N N . GLY A 1 202 ? 3.499 -1.323 -8.776 1.00 97.56 202 GLY A N 1
ATOM 1578 C CA . GLY A 1 202 ? 2.791 -1.012 -10.019 1.00 97.56 202 GLY A CA 1
ATOM 1579 C C . GLY A 1 202 ? 3.297 -1.855 -11.195 1.00 97.56 202 GLY A C 1
ATOM 1580 O O . GLY A 1 202 ? 3.951 -2.879 -11.015 1.00 97.56 202 GLY A O 1
ATOM 1581 N N . SER A 1 203 ? 3.021 -1.407 -12.418 1.00 96.25 203 SER A N 1
ATOM 1582 C CA . SER A 1 203 ? 3.714 -1.890 -13.624 1.00 96.25 203 SER A CA 1
ATOM 1583 C C . SER A 1 203 ? 4.819 -0.908 -14.041 1.00 96.25 203 SER A C 1
ATOM 1585 O O . SER A 1 203 ? 5.031 0.116 -13.382 1.00 96.25 203 SER A O 1
ATOM 1587 N N . VAL A 1 204 ? 5.511 -1.191 -15.151 1.00 96.88 204 VAL A N 1
ATOM 1588 C CA . VAL A 1 204 ? 6.435 -0.225 -15.773 1.00 96.88 204 VAL A CA 1
ATOM 1589 C C . VAL A 1 204 ? 5.703 1.012 -16.315 1.00 96.88 204 VAL A C 1
ATOM 1591 O O . VAL A 1 204 ? 6.304 2.074 -16.422 1.00 96.88 204 VAL A O 1
ATOM 1594 N N . HIS A 1 205 ? 4.401 0.914 -16.598 1.00 97.19 205 HIS A N 1
ATOM 1595 C CA . HIS A 1 205 ? 3.569 2.008 -17.102 1.00 97.19 205 HIS A CA 1
ATOM 1596 C C . HIS A 1 205 ? 3.056 2.875 -15.947 1.00 97.19 205 HIS A C 1
ATOM 1598 O O . HIS A 1 205 ? 2.456 2.362 -14.991 1.00 97.19 205 HIS A O 1
ATOM 1604 N N . LYS A 1 206 ? 3.246 4.196 -16.024 1.00 97.06 206 LYS A N 1
ATOM 1605 C CA . LYS A 1 206 ? 2.817 5.127 -14.963 1.00 97.06 206 LYS A CA 1
ATOM 1606 C C . LYS A 1 206 ? 1.304 5.129 -14.748 1.00 97.06 206 LYS A C 1
ATOM 1608 O O . LYS A 1 206 ? 0.857 5.337 -13.623 1.00 97.06 206 LYS A O 1
ATOM 1613 N N . GLU A 1 207 ? 0.537 4.825 -15.790 1.00 97.88 207 GLU A N 1
ATOM 1614 C CA . GLU A 1 207 ? -0.924 4.743 -15.803 1.00 97.88 207 GLU A CA 1
ATOM 1615 C C . GLU A 1 207 ? -1.435 3.774 -14.725 1.00 97.88 207 GLU A C 1
ATOM 1617 O O . GLU A 1 207 ? -2.423 4.063 -14.049 1.00 97.88 207 GLU A O 1
ATOM 1622 N N . SER A 1 208 ? -0.712 2.672 -14.483 1.00 97.88 208 SER A N 1
ATOM 1623 C CA . SER A 1 208 ? -1.036 1.716 -13.415 1.00 97.88 208 SER A CA 1
ATOM 1624 C C . SER A 1 208 ? -0.993 2.339 -12.018 1.00 97.88 208 SER A C 1
ATOM 1626 O O . SER A 1 208 ? -1.873 2.103 -11.189 1.00 97.88 208 SER A O 1
ATOM 1628 N N . VAL A 1 209 ? 0.014 3.173 -11.765 1.00 98.50 209 VAL A N 1
ATOM 1629 C CA . VAL A 1 209 ? 0.240 3.830 -10.476 1.00 98.50 209 VAL A CA 1
ATOM 1630 C C . VAL A 1 209 ? -0.716 5.004 -10.302 1.00 98.50 209 VAL A C 1
ATOM 1632 O O . VAL A 1 209 ? -1.255 5.202 -9.214 1.00 98.50 209 VAL A O 1
ATOM 1635 N N . GLU A 1 210 ? -0.988 5.753 -11.374 1.00 98.50 210 GLU A N 1
ATOM 1636 C CA . GLU A 1 210 ? -2.009 6.800 -11.359 1.00 98.50 210 GLU A CA 1
ATOM 1637 C C . GLU A 1 210 ? -3.392 6.225 -11.048 1.00 98.50 210 GLU A C 1
ATOM 1639 O O . GLU A 1 210 ? -4.094 6.752 -10.184 1.00 98.50 210 GLU A O 1
ATOM 1644 N N . ALA A 1 211 ? -3.787 5.135 -11.708 1.00 98.56 211 ALA 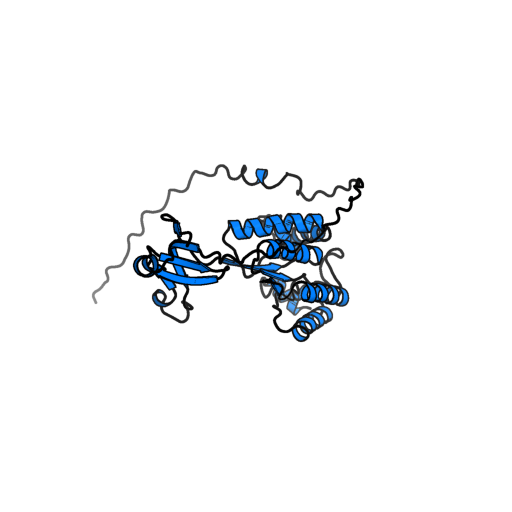A N 1
ATOM 1645 C CA . ALA A 1 211 ? -5.055 4.463 -11.447 1.00 98.56 211 ALA A CA 1
ATOM 1646 C C . ALA A 1 211 ? -5.161 3.992 -9.988 1.00 98.56 211 ALA A C 1
ATOM 1648 O O . ALA A 1 211 ? -6.172 4.244 -9.327 1.00 98.56 211 ALA A O 1
ATOM 1649 N N . PHE A 1 212 ? -4.098 3.375 -9.466 1.00 98.75 212 PHE A N 1
ATOM 1650 C CA . PHE A 1 212 ? -4.043 2.918 -8.081 1.00 98.75 212 PHE A CA 1
ATOM 1651 C C . PHE A 1 212 ? -4.187 4.062 -7.073 1.00 98.75 212 PHE A C 1
ATOM 1653 O O . PHE A 1 212 ? -5.028 3.986 -6.175 1.00 98.75 212 PHE A O 1
ATOM 1660 N N . PHE A 1 213 ? -3.416 5.143 -7.224 1.00 98.81 213 PHE A N 1
ATOM 1661 C CA . PHE A 1 213 ? -3.493 6.266 -6.293 1.00 98.81 213 PHE A CA 1
ATOM 1662 C C . PHE A 1 213 ? -4.825 7.011 -6.366 1.00 98.81 213 PHE A C 1
ATOM 1664 O O . PHE A 1 213 ? -5.335 7.405 -5.319 1.00 98.81 213 PHE A O 1
ATOM 1671 N N . ASN A 1 214 ? -5.430 7.151 -7.550 1.00 98.62 214 ASN A N 1
ATOM 1672 C CA . ASN A 1 214 ? -6.783 7.700 -7.671 1.00 98.62 214 ASN A CA 1
ATOM 1673 C C . ASN A 1 214 ? -7.797 6.860 -6.873 1.00 98.62 214 ASN A C 1
ATOM 1675 O O . ASN A 1 214 ? -8.568 7.410 -6.084 1.00 98.62 214 ASN A O 1
ATOM 1679 N N . ALA A 1 215 ? -7.772 5.532 -7.035 1.00 98.38 215 ALA A N 1
ATOM 1680 C CA . ALA A 1 215 ? -8.674 4.627 -6.322 1.00 98.38 215 ALA A CA 1
ATOM 1681 C C . ALA A 1 215 ? -8.450 4.664 -4.799 1.00 98.38 215 ALA A C 1
ATOM 1683 O O . ALA A 1 215 ? -9.408 4.732 -4.029 1.00 98.38 215 ALA A O 1
ATOM 1684 N N . ALA A 1 216 ? -7.189 4.678 -4.356 1.00 98.62 216 ALA A N 1
ATOM 1685 C CA . ALA A 1 216 ? -6.839 4.759 -2.940 1.00 98.62 216 ALA A CA 1
ATOM 1686 C C . ALA A 1 216 ? -7.230 6.110 -2.311 1.00 98.62 216 ALA A C 1
ATOM 1688 O O . ALA A 1 216 ? -7.763 6.140 -1.200 1.00 98.62 216 ALA A O 1
ATOM 1689 N N . GLN A 1 217 ? -7.004 7.222 -3.021 1.00 98.44 217 GLN A N 1
ATOM 1690 C CA . GLN A 1 217 ? -7.347 8.570 -2.561 1.00 98.44 217 GLN A CA 1
ATOM 1691 C C . GLN A 1 217 ? -8.857 8.754 -2.404 1.00 98.44 217 GLN A C 1
ATOM 1693 O O . GLN A 1 217 ? -9.289 9.371 -1.432 1.00 98.44 217 GLN A O 1
ATOM 1698 N N . ALA A 1 218 ? -9.662 8.198 -3.315 1.00 98.19 218 ALA A N 1
ATOM 1699 C CA . ALA A 1 218 ? -11.123 8.282 -3.254 1.00 98.19 218 ALA A CA 1
ATOM 1700 C C . ALA A 1 218 ? -11.719 7.676 -1.967 1.00 98.19 218 ALA A C 1
ATOM 1702 O O . ALA A 1 218 ? -12.833 8.023 -1.578 1.00 98.19 218 ALA A O 1
ATOM 1703 N N . LEU A 1 219 ? -10.973 6.788 -1.304 1.00 97.75 219 LEU A N 1
ATOM 1704 C CA . LEU A 1 219 ? -11.347 6.126 -0.054 1.00 97.75 219 LEU A CA 1
ATOM 1705 C C . LEU A 1 219 ? -10.516 6.604 1.154 1.00 97.75 219 LEU A C 1
ATOM 1707 O O . LEU A 1 219 ? -10.624 6.018 2.228 1.00 97.75 219 LEU A O 1
ATOM 1711 N N . ASP A 1 220 ? -9.679 7.635 0.978 1.00 97.75 220 ASP A N 1
ATOM 1712 C CA . ASP A 1 220 ? -8.717 8.139 1.973 1.00 97.75 220 ASP A CA 1
ATOM 1713 C C . ASP A 1 220 ? -7.864 7.027 2.622 1.00 97.75 220 ASP A C 1
ATOM 1715 O O . ASP A 1 220 ? -7.618 6.994 3.833 1.00 97.75 220 ASP A O 1
ATOM 1719 N N . LEU A 1 221 ? -7.417 6.061 1.813 1.00 98.38 221 LEU A N 1
ATOM 1720 C CA . LEU A 1 221 ? -6.585 4.956 2.284 1.00 98.38 221 LEU A CA 1
ATOM 1721 C C . LEU A 1 221 ? -5.134 5.397 2.487 1.00 98.38 221 LEU A C 1
ATOM 1723 O O . LEU A 1 221 ? -4.607 6.250 1.771 1.00 98.38 221 LEU A O 1
ATOM 1727 N N . ARG A 1 222 ? -4.451 4.753 3.440 1.00 98.69 222 ARG A N 1
ATOM 1728 C CA . ARG A 1 222 ? -2.993 4.838 3.545 1.00 98.69 222 ARG A CA 1
ATOM 1729 C C . ARG A 1 222 ? -2.386 3.778 2.642 1.00 98.69 222 ARG A C 1
ATOM 1731 O O . ARG A 1 222 ? -2.455 2.602 2.961 1.00 98.69 222 ARG A O 1
ATOM 1738 N N . MET A 1 223 ? -1.794 4.197 1.533 1.00 98.75 223 MET A N 1
ATOM 1739 C CA . MET A 1 223 ? -1.193 3.286 0.561 1.00 98.75 223 MET A CA 1
ATOM 1740 C C . MET A 1 223 ? 0.171 3.799 0.120 1.00 98.75 223 MET A C 1
ATOM 1742 O O . MET A 1 223 ? 0.367 5.011 -0.024 1.00 98.75 223 MET A O 1
ATOM 1746 N N . ILE A 1 224 ? 1.101 2.871 -0.098 1.00 98.88 224 ILE A N 1
ATOM 1747 C CA . ILE A 1 224 ? 2.405 3.151 -0.689 1.00 98.88 224 ILE A CA 1
ATOM 1748 C C . ILE A 1 224 ? 2.493 2.405 -2.016 1.00 98.88 224 ILE A C 1
ATOM 1750 O O . ILE A 1 224 ? 2.213 1.211 -2.064 1.00 98.88 224 ILE A O 1
ATOM 1754 N N . ALA A 1 225 ? 2.867 3.090 -3.092 1.00 98.88 225 ALA A N 1
ATOM 1755 C CA . ALA A 1 225 ? 3.076 2.452 -4.388 1.00 98.88 225 ALA A CA 1
ATOM 1756 C C . ALA A 1 225 ? 4.160 3.158 -5.198 1.00 98.88 225 ALA A C 1
ATOM 1758 O O . ALA A 1 225 ? 4.496 4.314 -4.932 1.00 98.88 225 ALA A O 1
ATOM 1759 N N . GLY A 1 226 ? 4.686 2.463 -6.199 1.00 98.75 226 GLY A N 1
ATOM 1760 C CA . GLY A 1 226 ? 5.686 3.001 -7.109 1.00 98.75 226 GLY A CA 1
ATOM 1761 C C . GLY A 1 226 ? 5.586 2.400 -8.501 1.00 98.75 226 GLY A C 1
ATOM 1762 O O . GLY A 1 226 ? 5.162 1.252 -8.668 1.00 98.75 226 GLY A O 1
ATOM 1763 N N . LYS A 1 227 ? 5.981 3.189 -9.505 1.00 98.56 227 LYS A N 1
ATOM 1764 C CA . LYS A 1 227 ? 6.184 2.697 -10.871 1.00 98.56 227 LYS A CA 1
ATOM 1765 C C . LYS A 1 227 ? 7.396 1.781 -10.859 1.00 98.56 227 LYS A C 1
ATOM 1767 O O . LYS A 1 227 ? 8.436 2.137 -10.306 1.00 98.56 227 LYS A O 1
ATOM 1772 N N . VAL A 1 228 ? 7.268 0.631 -11.509 1.00 98.50 228 VAL A N 1
ATOM 1773 C CA . VAL A 1 228 ? 8.393 -0.283 -11.664 1.00 98.50 228 VAL A CA 1
ATOM 1774 C C . VAL A 1 228 ? 9.412 0.311 -12.634 1.00 98.50 228 VAL A C 1
ATOM 1776 O O . VAL A 1 228 ? 9.048 0.778 -13.714 1.00 98.50 228 VAL A O 1
ATOM 1779 N N . MET A 1 229 ? 10.686 0.298 -12.245 1.00 98.62 229 MET A N 1
ATOM 1780 C CA . MET A 1 229 ? 11.818 0.641 -13.111 1.00 98.62 229 MET A CA 1
ATOM 1781 C C . MET A 1 229 ? 12.498 -0.656 -13.569 1.00 98.62 229 MET A C 1
ATOM 1783 O O . MET A 1 229 ? 12.826 -1.503 -12.726 1.00 98.62 229 MET A O 1
ATOM 1787 N N . MET A 1 230 ? 12.643 -0.833 -14.885 1.00 97.62 230 MET A N 1
ATOM 1788 C CA . MET A 1 230 ? 13.295 -1.993 -15.499 1.00 97.62 230 MET A CA 1
ATOM 1789 C C . MET A 1 230 ? 13.702 -1.695 -16.952 1.00 97.62 230 MET A C 1
ATOM 1791 O O . MET A 1 230 ? 12.853 -1.664 -17.832 1.00 97.62 230 MET A O 1
ATOM 1795 N N . ASP A 1 231 ? 14.993 -1.521 -17.227 1.00 98.12 231 ASP A N 1
ATOM 1796 C CA . ASP A 1 231 ? 15.514 -1.124 -18.547 1.00 98.12 231 ASP A CA 1
ATOM 1797 C C . ASP A 1 231 ? 16.233 -2.236 -19.325 1.00 98.12 231 ASP A C 1
ATOM 1799 O O . ASP A 1 231 ? 16.709 -2.018 -20.440 1.00 98.12 231 ASP A O 1
ATOM 1803 N N . ARG A 1 232 ? 16.350 -3.440 -18.757 1.00 96.56 232 ARG A N 1
ATOM 1804 C CA . ARG A 1 232 ? 17.026 -4.566 -19.418 1.00 96.56 232 ARG A CA 1
ATOM 1805 C C . ARG A 1 232 ? 16.449 -5.917 -19.028 1.00 96.56 232 ARG A C 1
ATOM 1807 O O . ARG A 1 232 ? 15.725 -6.043 -18.045 1.00 96.56 232 ARG A O 1
ATOM 1814 N N . ASN A 1 233 ? 16.855 -6.950 -19.767 1.00 93.69 233 ASN A N 1
ATOM 1815 C CA . ASN A 1 233 ? 16.593 -8.360 -19.453 1.00 93.69 233 ASN A CA 1
ATOM 1816 C C . ASN A 1 233 ? 15.102 -8.703 -19.270 1.00 93.69 233 ASN A C 1
ATOM 1818 O O . ASN A 1 233 ? 14.743 -9.589 -18.495 1.00 93.69 233 ASN A O 1
ATOM 1822 N N . ALA A 1 234 ? 14.244 -8.001 -20.005 1.00 91.06 234 ALA A N 1
ATOM 1823 C CA . ALA A 1 234 ? 12.813 -8.230 -20.103 1.00 91.06 234 ALA A CA 1
ATOM 1824 C C . ALA A 1 234 ? 12.345 -7.892 -21.532 1.00 91.06 234 ALA A C 1
ATOM 1826 O O . ALA A 1 234 ? 13.111 -7.288 -22.285 1.00 91.06 234 ALA A O 1
ATOM 1827 N N . PRO A 1 235 ? 11.129 -8.294 -21.942 1.00 89.44 235 PRO A N 1
ATOM 1828 C CA . PRO A 1 235 ? 10.625 -8.009 -23.283 1.00 89.44 235 PRO A CA 1
ATOM 1829 C C . PRO A 1 235 ? 10.584 -6.508 -23.600 1.00 89.44 235 PRO A C 1
ATOM 1831 O O . PRO A 1 235 ? 10.202 -5.715 -22.744 1.00 89.44 235 PRO A O 1
ATOM 1834 N N . ASP A 1 236 ? 10.868 -6.140 -24.854 1.00 89.12 236 ASP A N 1
ATOM 1835 C CA . ASP A 1 236 ? 10.957 -4.742 -25.320 1.00 89.12 236 ASP A CA 1
ATOM 1836 C C . ASP A 1 236 ? 9.719 -3.885 -24.999 1.00 89.12 236 ASP A C 1
ATOM 1838 O O . ASP A 1 236 ? 9.814 -2.676 -24.827 1.00 89.12 236 ASP A O 1
ATOM 1842 N N . TYR A 1 237 ? 8.537 -4.502 -24.916 1.00 85.88 237 TYR A N 1
ATOM 1843 C CA . TYR A 1 237 ? 7.282 -3.813 -24.601 1.00 85.88 237 TYR A CA 1
ATOM 1844 C C . TYR A 1 237 ? 7.068 -3.559 -23.101 1.00 85.88 237 TYR A C 1
ATOM 1846 O O . TYR A 1 237 ? 6.040 -3.000 -22.728 1.00 85.88 237 TYR A O 1
ATOM 1854 N N . LEU A 1 238 ? 7.972 -4.029 -22.240 1.00 89.69 238 LEU A N 1
ATOM 1855 C CA . LEU A 1 238 ? 7.872 -3.909 -20.787 1.00 89.69 238 LEU A CA 1
ATOM 1856 C C . LEU A 1 238 ? 9.136 -3.320 -20.155 1.00 89.69 238 LEU A C 1
ATOM 1858 O O . LEU A 1 238 ? 9.296 -3.384 -18.940 1.00 89.69 238 LEU A O 1
ATOM 1862 N N . VAL A 1 239 ? 10.024 -2.753 -20.965 1.00 94.19 239 VAL A N 1
ATOM 1863 C CA . VAL A 1 239 ? 11.196 -2.030 -20.478 1.00 94.19 239 VAL A CA 1
ATOM 1864 C C . VAL A 1 239 ? 11.008 -0.528 -20.632 1.00 94.19 239 VAL A C 1
ATOM 1866 O O . VAL A 1 239 ? 10.371 -0.058 -21.576 1.00 94.19 239 VAL A O 1
ATOM 1869 N N . ASP A 1 240 ? 11.560 0.226 -19.691 1.00 97.38 240 ASP A N 1
ATOM 1870 C CA . ASP A 1 240 ? 11.775 1.662 -19.818 1.00 97.38 240 ASP A CA 1
ATOM 1871 C C . ASP A 1 240 ? 13.246 1.963 -20.149 1.00 97.38 240 ASP A C 1
ATOM 1873 O O . ASP A 1 240 ? 14.031 1.062 -20.436 1.00 97.38 240 ASP A O 1
ATOM 1877 N N . THR A 1 241 ? 13.630 3.237 -20.171 1.00 98.50 241 THR A N 1
ATOM 1878 C CA . THR A 1 241 ? 15.041 3.645 -20.153 1.00 98.50 241 THR A CA 1
ATOM 1879 C C . THR A 1 241 ? 15.373 4.244 -18.785 1.00 98.50 241 THR A C 1
ATOM 1881 O O . THR A 1 241 ? 14.452 4.605 -18.038 1.00 98.50 241 THR A O 1
ATOM 1884 N N . PRO A 1 242 ? 16.659 4.399 -18.421 1.00 98.44 242 PRO A N 1
ATOM 1885 C CA . PRO A 1 242 ? 17.030 5.159 -17.232 1.00 98.44 242 PRO A CA 1
ATOM 1886 C C . PRO A 1 242 ? 16.349 6.540 -17.183 1.00 98.44 242 PRO A C 1
ATOM 1888 O O . PRO A 1 242 ? 15.749 6.903 -16.169 1.00 98.44 242 PRO A O 1
ATOM 1891 N N . GLU A 1 243 ? 16.354 7.280 -18.294 1.00 98.50 243 GLU A N 1
ATOM 1892 C CA . GLU A 1 243 ? 15.801 8.633 -18.384 1.00 98.50 243 GLU A CA 1
ATOM 1893 C C . GLU A 1 243 ? 14.277 8.652 -18.270 1.00 98.50 243 GLU A C 1
ATOM 1895 O O . GLU A 1 243 ? 13.734 9.454 -17.506 1.00 98.50 243 GLU A O 1
ATOM 1900 N N . SER A 1 244 ? 13.570 7.782 -19.003 1.00 98.31 244 SER A N 1
ATOM 1901 C CA . SER A 1 244 ? 12.106 7.740 -18.934 1.00 98.31 244 SER A CA 1
ATOM 1902 C C . SER A 1 244 ? 11.631 7.212 -17.580 1.00 98.31 244 SER A C 1
ATOM 1904 O O . SER A 1 244 ? 10.684 7.750 -17.009 1.00 98.31 244 SER A O 1
ATOM 1906 N N . GLY A 1 245 ? 12.329 6.218 -17.020 1.00 98.44 245 GLY A N 1
ATOM 1907 C CA . GLY A 1 245 ? 12.067 5.681 -15.688 1.00 98.44 245 GLY A CA 1
ATOM 1908 C C . GLY A 1 245 ? 12.220 6.737 -14.595 1.00 98.44 245 GLY A C 1
ATOM 1909 O O . GLY A 1 245 ? 11.353 6.839 -13.722 1.00 98.44 245 GLY A O 1
ATOM 1910 N N . TYR A 1 246 ? 13.268 7.565 -14.668 1.00 98.81 246 TYR A N 1
ATOM 1911 C CA . TYR A 1 246 ? 13.454 8.714 -13.780 1.00 98.81 246 TYR A CA 1
ATOM 1912 C C . TYR A 1 246 ? 12.355 9.766 -13.973 1.00 98.81 246 TYR A C 1
ATOM 1914 O O . TYR A 1 246 ? 11.713 10.164 -13.000 1.00 98.81 246 TYR A O 1
ATOM 1922 N N . ALA A 1 247 ? 12.102 10.191 -15.215 1.00 98.81 247 ALA A N 1
ATOM 1923 C CA . ALA A 1 247 ? 11.156 11.263 -15.518 1.00 98.81 247 ALA A CA 1
ATOM 1924 C C . ALA A 1 247 ? 9.721 10.921 -15.090 1.00 98.81 247 ALA A C 1
ATOM 1926 O O . ALA A 1 247 ? 9.063 11.730 -14.431 1.00 98.81 247 ALA A O 1
ATOM 1927 N N . ASP A 1 248 ? 9.244 9.716 -15.408 1.00 98.69 248 ASP A N 1
ATOM 1928 C CA . ASP A 1 248 ? 7.905 9.277 -15.014 1.00 98.69 248 ASP A CA 1
ATOM 1929 C C . ASP A 1 248 ? 7.794 9.087 -13.497 1.00 98.69 248 ASP A C 1
ATOM 1931 O O . ASP A 1 248 ? 6.798 9.500 -12.899 1.00 98.69 248 ASP A O 1
ATOM 1935 N N . SER A 1 249 ? 8.816 8.511 -12.852 1.00 98.88 249 SER A N 1
ATOM 1936 C CA . SER A 1 249 ? 8.820 8.356 -11.391 1.00 98.88 249 SER A CA 1
ATOM 1937 C C . SER A 1 249 ? 8.779 9.710 -10.693 1.00 98.88 249 SER A C 1
ATOM 1939 O O . SER A 1 249 ? 7.996 9.892 -9.764 1.00 98.88 249 SER A O 1
ATOM 1941 N N . LYS A 1 250 ? 9.557 10.687 -11.170 1.00 98.88 250 LYS A N 1
ATOM 1942 C CA . LYS A 1 250 ? 9.548 12.057 -10.649 1.00 98.88 250 LYS A CA 1
ATOM 1943 C C . LYS A 1 250 ? 8.176 12.712 -10.780 1.00 98.88 250 LYS A C 1
ATOM 1945 O O . LYS A 1 250 ? 7.666 13.251 -9.801 1.00 98.88 250 LYS A O 1
ATOM 1950 N N . ALA A 1 251 ? 7.541 12.602 -11.947 1.00 98.81 251 ALA A N 1
ATOM 1951 C CA . ALA A 1 251 ? 6.198 13.136 -12.160 1.00 98.81 251 ALA A CA 1
ATOM 1952 C C . ALA A 1 251 ? 5.166 12.509 -11.201 1.00 98.81 251 ALA A C 1
ATOM 1954 O O . ALA A 1 251 ? 4.314 13.209 -10.650 1.00 98.81 251 ALA A O 1
ATOM 1955 N N . LEU A 1 252 ? 5.255 11.197 -10.954 1.00 98.88 252 LEU A N 1
ATOM 1956 C CA . LEU A 1 252 ? 4.391 10.510 -9.994 1.00 98.88 252 LEU A CA 1
ATOM 1957 C C . LEU A 1 252 ? 4.680 10.919 -8.543 1.00 98.88 252 LEU A C 1
ATOM 1959 O O . LEU A 1 252 ? 3.734 11.102 -7.776 1.00 98.88 252 LEU A O 1
ATOM 1963 N N . ILE A 1 253 ? 5.949 11.099 -8.168 1.00 98.81 253 ILE A N 1
ATOM 1964 C CA . ILE A 1 253 ? 6.355 11.597 -6.846 1.00 98.81 253 ILE A CA 1
ATOM 1965 C C . ILE A 1 253 ? 5.734 12.971 -6.592 1.00 98.81 253 ILE A C 1
ATOM 1967 O O . ILE A 1 253 ? 5.026 13.146 -5.601 1.00 98.81 253 ILE A O 1
ATOM 1971 N N . GLU A 1 254 ? 5.942 13.925 -7.501 1.00 98.56 254 GLU A N 1
ATOM 1972 C CA . GLU A 1 254 ? 5.430 15.297 -7.385 1.00 98.56 254 GLU A CA 1
ATOM 1973 C C . GLU A 1 254 ? 3.897 15.335 -7.303 1.00 98.56 254 GLU A C 1
ATOM 1975 O O . GLU A 1 254 ? 3.311 16.149 -6.578 1.00 98.56 254 GLU A O 1
ATOM 1980 N N . ARG A 1 255 ? 3.236 14.424 -8.024 1.00 98.62 255 ARG A N 1
ATOM 1981 C CA . ARG A 1 255 ? 1.779 14.330 -8.052 1.00 98.62 255 ARG A CA 1
ATOM 1982 C C . ARG A 1 255 ? 1.199 13.689 -6.795 1.00 98.62 255 ARG A C 1
ATOM 1984 O O . ARG A 1 255 ? 0.189 14.194 -6.307 1.00 98.62 255 ARG A O 1
ATOM 1991 N N . TRP A 1 256 ? 1.789 12.606 -6.288 1.00 98.69 256 TRP A N 1
ATOM 1992 C CA . TRP A 1 256 ? 1.132 11.701 -5.334 1.00 98.69 256 TRP A CA 1
ATOM 1993 C C . TRP A 1 256 ? 1.792 11.605 -3.961 1.00 98.69 256 TRP A C 1
ATOM 1995 O O . TRP A 1 256 ? 1.093 11.355 -2.975 1.00 98.69 256 TRP A O 1
ATOM 2005 N N . HIS A 1 257 ? 3.107 11.805 -3.853 1.00 98.56 257 HIS A N 1
ATOM 2006 C CA . HIS A 1 257 ? 3.783 11.672 -2.568 1.00 98.56 257 HIS A CA 1
ATOM 2007 C C . HIS A 1 257 ? 3.288 12.735 -1.577 1.00 98.56 257 HIS A C 1
ATOM 2009 O O . HIS A 1 257 ? 3.255 13.928 -1.880 1.00 98.56 257 HIS A O 1
ATOM 2015 N N . GLY A 1 258 ? 2.859 12.302 -0.388 1.00 97.81 258 GLY A N 1
ATOM 2016 C CA . GLY A 1 258 ? 2.352 13.201 0.650 1.00 97.81 258 GLY A CA 1
ATOM 2017 C C . GLY A 1 258 ? 0.966 13.789 0.358 1.00 97.81 258 GLY A C 1
ATOM 2018 O O . GLY A 1 258 ? 0.508 14.659 1.099 1.00 97.81 258 GLY A O 1
ATOM 2019 N N . LYS A 1 259 ? 0.264 13.337 -0.693 1.00 97.88 259 LYS A N 1
ATOM 2020 C CA . LYS A 1 259 ? -1.137 13.716 -0.919 1.00 97.88 259 LYS A CA 1
ATOM 2021 C C . LYS A 1 259 ? -2.049 12.901 -0.012 1.00 97.88 259 LYS A C 1
ATOM 2023 O O . LYS A 1 259 ? -2.211 11.696 -0.195 1.00 97.88 259 LYS A O 1
ATOM 2028 N N . GLY A 1 260 ? -2.667 13.566 0.962 1.00 97.50 260 GLY A N 1
ATOM 2029 C CA . GLY A 1 260 ? -3.489 12.894 1.966 1.00 97.50 260 GLY A CA 1
ATOM 2030 C C . GLY A 1 260 ? -2.661 11.854 2.721 1.00 97.50 260 GLY A C 1
ATOM 2031 O O . GLY A 1 260 ? -1.661 12.185 3.357 1.00 97.50 260 GLY A O 1
ATOM 2032 N N . ARG A 1 261 ? -3.062 10.585 2.633 1.00 98.31 261 ARG A N 1
ATOM 2033 C CA . ARG A 1 261 ? -2.387 9.463 3.303 1.00 98.31 261 ARG A CA 1
ATOM 2034 C C . ARG A 1 261 ? -1.520 8.616 2.365 1.00 98.31 261 ARG A C 1
ATOM 2036 O O . ARG A 1 261 ? -1.066 7.546 2.772 1.00 98.31 261 ARG A O 1
ATOM 2043 N N . LEU A 1 262 ? -1.266 9.094 1.148 1.00 98.81 262 LEU A N 1
ATOM 2044 C CA . LEU A 1 262 ? -0.497 8.384 0.130 1.00 98.81 262 LEU A CA 1
ATOM 2045 C C . LEU A 1 262 ? 1.010 8.648 0.245 1.00 98.81 262 LEU A C 1
ATOM 2047 O O . LEU A 1 262 ? 1.457 9.755 0.562 1.00 98.81 262 LEU A O 1
ATOM 2051 N N . SER A 1 263 ? 1.802 7.624 -0.056 1.00 98.81 263 SER A N 1
ATOM 2052 C CA . SER A 1 263 ? 3.261 7.705 -0.134 1.00 98.81 263 SER A CA 1
ATOM 2053 C C . SER A 1 263 ? 3.759 7.035 -1.414 1.00 98.81 263 SER A C 1
ATOM 2055 O O . SER A 1 263 ? 3.096 6.160 -1.960 1.00 98.81 263 SER A O 1
ATOM 2057 N N . TYR A 1 264 ? 4.928 7.451 -1.898 1.00 98.88 264 TYR A N 1
ATOM 2058 C CA . TYR A 1 264 ? 5.515 6.921 -3.123 1.00 98.88 264 TYR A CA 1
ATOM 2059 C C . TYR A 1 264 ? 6.745 6.093 -2.756 1.00 98.88 264 TYR A C 1
ATOM 2061 O O . TYR A 1 264 ? 7.485 6.470 -1.840 1.00 98.88 264 TYR A O 1
ATOM 2069 N N . ALA A 1 265 ? 6.939 4.977 -3.452 1.00 98.88 265 ALA A N 1
ATOM 2070 C CA . ALA A 1 265 ? 8.137 4.156 -3.369 1.00 98.88 265 ALA A CA 1
ATOM 2071 C C . ALA A 1 265 ? 8.925 4.255 -4.678 1.00 98.88 265 ALA A C 1
ATOM 2073 O O . ALA A 1 265 ? 8.364 4.113 -5.760 1.00 98.88 265 ALA A O 1
ATOM 2074 N N . VAL A 1 266 ? 10.231 4.494 -4.590 1.00 98.88 266 VAL A N 1
ATOM 2075 C CA . VAL A 1 266 ? 11.131 4.256 -5.720 1.00 98.88 266 VAL A CA 1
ATOM 2076 C C . VAL A 1 266 ? 11.242 2.742 -5.877 1.00 98.88 266 VAL A C 1
ATOM 2078 O O . VAL A 1 266 ? 11.623 2.062 -4.924 1.00 98.88 266 VAL A O 1
ATOM 2081 N N . THR A 1 267 ? 10.867 2.215 -7.045 1.00 98.81 267 THR A N 1
ATOM 2082 C CA . THR A 1 267 ? 10.615 0.774 -7.204 1.00 98.81 267 THR A CA 1
ATOM 2083 C C . THR A 1 267 ? 11.392 0.170 -8.378 1.00 98.81 267 THR A C 1
ATOM 2085 O O . THR A 1 267 ? 10.796 -0.218 -9.385 1.00 98.81 267 THR A O 1
ATOM 2088 N N . PRO A 1 268 ? 12.733 0.060 -8.306 1.00 98.56 268 PRO A N 1
ATOM 2089 C CA . PRO A 1 268 ? 13.458 -0.814 -9.222 1.00 98.56 268 PRO A CA 1
ATOM 2090 C C . PRO A 1 268 ? 12.991 -2.248 -8.993 1.00 98.56 268 PRO A C 1
ATOM 2092 O O . PRO A 1 268 ? 12.938 -2.703 -7.846 1.00 98.56 268 PRO A O 1
ATOM 2095 N N . ARG A 1 269 ? 12.642 -2.977 -10.062 1.00 96.94 269 ARG A N 1
ATOM 2096 C CA . ARG A 1 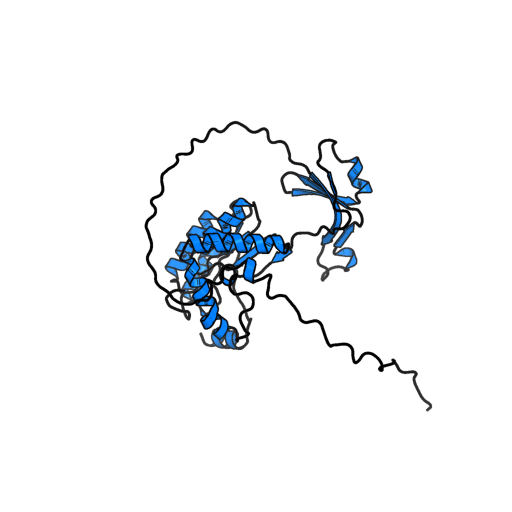269 ? 12.063 -4.321 -9.900 1.00 96.94 269 ARG A CA 1
ATOM 2097 C C . ARG A 1 269 ? 12.968 -5.209 -9.043 1.00 96.94 269 ARG A C 1
ATOM 2099 O O . ARG A 1 269 ? 12.514 -5.763 -8.043 1.00 96.94 269 ARG A O 1
ATOM 2106 N N . PHE A 1 270 ? 14.226 -5.293 -9.461 1.00 96.75 270 PHE A N 1
ATOM 2107 C CA . PHE A 1 270 ? 15.347 -6.033 -8.883 1.00 96.75 270 PHE A CA 1
ATOM 2108 C C . PHE A 1 270 ? 16.594 -5.792 -9.752 1.00 96.75 270 PHE A C 1
ATOM 2110 O O . PHE A 1 270 ? 16.483 -5.349 -10.898 1.00 96.75 270 PHE A O 1
ATOM 2117 N N . ALA A 1 271 ? 17.785 -6.087 -9.228 1.00 96.94 271 ALA A N 1
ATOM 2118 C CA . ALA A 1 271 ? 19.058 -5.781 -9.895 1.00 96.94 271 ALA A CA 1
ATOM 2119 C C . ALA A 1 271 ? 19.224 -6.359 -11.326 1.00 96.94 271 ALA A C 1
ATOM 2121 O O . ALA A 1 271 ? 19.773 -5.659 -12.184 1.00 96.94 271 ALA A O 1
ATOM 2122 N N . PRO A 1 272 ? 18.748 -7.581 -11.648 1.00 96.31 272 PRO A N 1
ATOM 2123 C CA . PRO A 1 272 ? 18.859 -8.137 -12.995 1.00 96.31 272 PRO A CA 1
ATOM 2124 C C . PRO A 1 272 ? 18.228 -7.301 -14.102 1.00 96.31 272 PRO A C 1
ATOM 2126 O O . PRO A 1 272 ? 18.788 -7.241 -15.195 1.00 96.31 272 PRO A O 1
ATOM 2129 N N . THR A 1 273 ? 17.112 -6.624 -13.839 1.00 96.88 273 THR A N 1
ATOM 2130 C CA . THR A 1 273 ? 16.404 -5.843 -14.865 1.00 96.88 273 THR A CA 1
ATOM 2131 C C . THR A 1 273 ? 16.712 -4.354 -14.838 1.00 96.88 273 THR A C 1
ATOM 2133 O O . THR A 1 273 ? 16.094 -3.615 -15.590 1.00 96.88 273 THR A O 1
ATOM 2136 N N . SER A 1 274 ? 17.651 -3.910 -14.002 1.00 98.19 274 SER A N 1
ATOM 2137 C CA . SER A 1 274 ? 18.043 -2.501 -13.910 1.00 98.19 274 SER A CA 1
ATOM 2138 C C . SER A 1 274 ? 19.538 -2.345 -14.164 1.00 98.19 274 SER A C 1
ATOM 2140 O O . SER A 1 274 ? 20.364 -2.991 -13.513 1.00 98.19 274 SER A O 1
ATOM 2142 N N . SER A 1 275 ? 19.906 -1.510 -15.130 1.00 98.44 275 SER A N 1
ATOM 2143 C CA . SER A 1 275 ? 21.293 -1.137 -15.391 1.00 98.44 275 SER A CA 1
ATOM 2144 C C . SER A 1 275 ? 21.890 -0.327 -14.228 1.00 98.44 275 SER A C 1
ATOM 2146 O O . SER A 1 275 ? 21.153 0.261 -13.426 1.00 98.44 275 SER A O 1
ATOM 2148 N N . PRO A 1 276 ? 23.23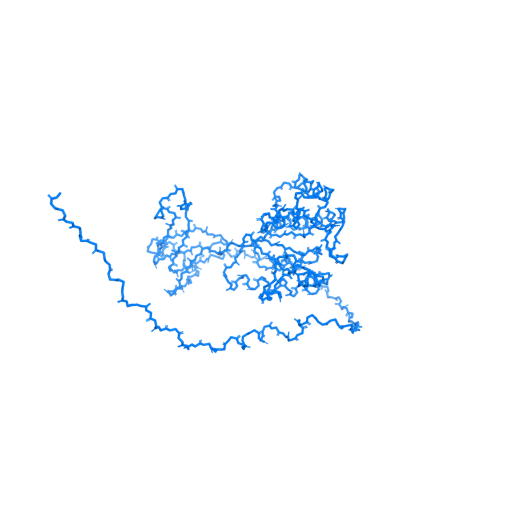2 -0.236 -14.127 1.00 98.31 276 PRO A N 1
ATOM 2149 C CA . PRO A 1 276 ? 23.879 0.649 -13.156 1.00 98.31 276 PRO A CA 1
ATOM 2150 C C . PRO A 1 276 ? 23.415 2.111 -13.263 1.00 98.31 276 PRO A C 1
ATOM 2152 O O . PRO A 1 276 ? 23.302 2.799 -12.248 1.00 98.31 276 PRO A O 1
ATOM 2155 N N . GLU A 1 277 ? 23.115 2.579 -14.477 1.00 98.69 277 GLU A N 1
ATOM 2156 C CA . GLU A 1 277 ? 22.607 3.929 -14.725 1.00 98.69 277 GLU A CA 1
ATOM 2157 C C . GLU A 1 277 ? 21.197 4.106 -14.150 1.00 98.69 277 GLU A C 1
ATOM 2159 O O . GLU A 1 277 ? 20.961 5.037 -13.379 1.00 98.69 277 GLU A O 1
ATOM 2164 N N . GLN A 1 278 ? 20.287 3.164 -14.417 1.00 98.69 278 GLN A N 1
ATOM 2165 C CA . GLN A 1 278 ? 18.936 3.198 -13.857 1.00 98.69 278 GLN A CA 1
ATOM 2166 C C . GLN A 1 278 ? 18.943 3.132 -12.321 1.00 98.69 278 GLN A C 1
ATOM 2168 O O . GLN A 1 278 ? 18.204 3.874 -11.670 1.00 98.69 278 GLN A O 1
ATOM 2173 N N . LEU A 1 279 ? 19.801 2.298 -11.720 1.00 98.62 279 LEU A N 1
ATOM 2174 C CA . LEU A 1 279 ? 19.953 2.235 -10.259 1.00 98.62 279 LEU A CA 1
ATOM 2175 C C . LEU A 1 279 ? 20.537 3.530 -9.673 1.00 98.62 279 LEU A C 1
ATOM 2177 O O . LEU A 1 279 ? 20.132 3.949 -8.587 1.00 98.62 279 LEU A O 1
ATOM 2181 N N . SER A 1 280 ? 21.443 4.195 -10.393 1.00 98.75 280 SER A N 1
ATOM 2182 C CA . SER A 1 280 ? 21.976 5.501 -9.985 1.00 98.75 280 SER A CA 1
ATOM 2183 C C . SER A 1 280 ? 20.880 6.570 -9.987 1.00 98.75 280 SER A C 1
ATOM 2185 O O . SER A 1 280 ? 20.757 7.321 -9.020 1.00 98.75 280 SER A O 1
ATOM 2187 N N . LEU A 1 281 ? 20.023 6.594 -11.013 1.00 98.75 281 LEU A N 1
ATOM 2188 C CA . LEU A 1 281 ? 18.881 7.511 -11.079 1.00 98.75 281 LEU A CA 1
ATOM 2189 C C . LEU A 1 281 ? 17.810 7.201 -10.021 1.00 98.75 281 LEU A C 1
ATOM 2191 O O . LEU A 1 281 ? 17.214 8.120 -9.461 1.00 98.75 281 LEU A O 1
ATOM 2195 N N . ALA A 1 282 ? 17.599 5.928 -9.676 1.00 98.69 282 ALA A N 1
ATOM 2196 C CA . ALA A 1 282 ? 16.752 5.552 -8.544 1.00 98.69 282 ALA A CA 1
ATOM 2197 C C . ALA A 1 282 ? 17.302 6.113 -7.215 1.00 98.69 282 ALA A C 1
ATOM 2199 O O . ALA A 1 282 ? 16.555 6.690 -6.422 1.00 98.69 282 ALA A O 1
ATOM 2200 N N . GLY A 1 283 ? 18.619 6.019 -6.993 1.00 98.56 283 GLY A N 1
ATOM 2201 C CA . GLY A 1 283 ? 19.287 6.646 -5.847 1.00 98.56 283 GLY A CA 1
ATOM 2202 C C . GLY A 1 283 ? 19.197 8.179 -5.859 1.00 98.56 283 GLY A C 1
ATOM 2203 O O . GLY A 1 283 ? 19.022 8.804 -4.808 1.00 98.56 283 GLY A O 1
ATOM 2204 N N . GLN A 1 284 ? 19.249 8.790 -7.044 1.00 98.69 284 GLN A N 1
ATOM 2205 C CA . GLN A 1 284 ? 19.057 10.229 -7.215 1.00 98.69 284 GLN A CA 1
ATOM 2206 C C . GLN A 1 284 ? 17.648 10.666 -6.790 1.00 98.69 284 GLN A C 1
ATOM 2208 O O . GLN A 1 284 ? 17.536 11.621 -6.027 1.00 98.69 284 GLN A O 1
ATOM 2213 N N . LEU A 1 285 ? 16.589 9.944 -7.180 1.00 98.69 285 LEU A N 1
ATOM 2214 C CA . LEU A 1 285 ? 15.212 10.244 -6.749 1.00 98.69 285 LEU A CA 1
ATOM 2215 C C . LEU A 1 285 ? 15.069 10.242 -5.220 1.00 98.69 285 LEU A C 1
ATOM 2217 O O . LEU A 1 285 ? 14.459 11.151 -4.659 1.00 98.69 285 LEU A O 1
ATOM 2221 N N . LEU A 1 286 ? 15.664 9.256 -4.539 1.00 98.56 286 LEU A N 1
ATOM 2222 C CA . LEU A 1 286 ? 15.660 9.180 -3.071 1.00 98.56 286 LEU A CA 1
ATOM 2223 C C . LEU A 1 286 ? 16.405 10.355 -2.421 1.00 98.56 286 LEU A C 1
ATOM 2225 O O . LEU A 1 286 ? 16.021 10.813 -1.347 1.00 98.56 286 LEU A O 1
ATOM 2229 N N . THR A 1 287 ? 17.466 10.842 -3.067 1.00 98.31 287 THR A N 1
ATOM 2230 C CA . THR A 1 287 ? 18.256 11.981 -2.579 1.00 98.31 287 THR A CA 1
ATOM 2231 C C . THR A 1 287 ? 17.522 13.307 -2.791 1.00 98.31 287 THR A C 1
ATOM 2233 O O . THR A 1 287 ? 17.533 14.168 -1.913 1.00 98.31 287 THR A O 1
ATOM 2236 N N . GLU A 1 288 ? 16.869 13.477 -3.943 1.00 98.12 288 GLU A N 1
ATOM 2237 C CA . GLU A 1 288 ? 16.130 14.693 -4.308 1.00 98.12 288 GLU A CA 1
ATOM 2238 C C . GLU A 1 288 ? 14.825 14.860 -3.518 1.00 98.12 288 GLU A C 1
ATOM 2240 O O . GLU A 1 288 ? 14.385 15.987 -3.283 1.00 98.12 288 GLU A O 1
ATOM 2245 N N . HIS A 1 289 ? 14.217 13.752 -3.086 1.00 97.19 289 HIS A N 1
ATOM 2246 C CA . HIS A 1 289 ? 12.919 13.737 -2.418 1.00 97.19 289 HIS A CA 1
ATOM 2247 C C . HIS A 1 289 ? 12.988 12.971 -1.081 1.00 97.19 289 HIS A C 1
ATOM 2249 O O . HIS A 1 289 ? 12.683 11.777 -1.019 1.00 97.19 289 HIS A O 1
ATOM 2255 N N . PRO A 1 290 ? 13.358 13.642 0.026 1.00 94.56 290 PRO A N 1
ATOM 2256 C CA . PRO A 1 290 ? 13.337 13.037 1.354 1.00 94.56 290 PRO A CA 1
ATOM 2257 C C . PRO A 1 290 ? 11.934 12.551 1.744 1.00 94.56 290 PRO A C 1
ATOM 2259 O O . PRO A 1 290 ? 10.945 13.241 1.508 1.00 94.56 290 PRO A O 1
ATOM 2262 N N . GLY A 1 291 ? 11.852 11.386 2.393 1.00 96.31 291 GLY A N 1
ATOM 2263 C CA . GLY A 1 291 ? 10.585 10.795 2.851 1.00 96.31 291 GLY A CA 1
ATOM 2264 C C . GLY A 1 291 ? 9.963 9.773 1.893 1.00 96.31 291 GLY A C 1
ATOM 2265 O O . GLY A 1 291 ? 8.950 9.160 2.237 1.00 96.31 291 GLY A O 1
ATOM 2266 N N . LEU A 1 292 ? 10.576 9.543 0.728 1.00 98.50 292 LEU A N 1
ATOM 2267 C CA . LEU A 1 292 ? 10.225 8.428 -0.147 1.00 98.50 292 LEU A CA 1
ATOM 2268 C C . LEU A 1 292 ? 10.569 7.070 0.476 1.00 98.50 292 LEU A C 1
ATOM 2270 O O . LEU A 1 292 ? 11.527 6.931 1.236 1.00 98.50 292 LEU A O 1
ATOM 2274 N N . TYR A 1 293 ? 9.799 6.055 0.090 1.00 98.75 293 TYR A N 1
ATOM 2275 C CA . TYR A 1 293 ? 10.134 4.655 0.338 1.00 98.75 293 TYR A CA 1
ATOM 2276 C C . TYR A 1 293 ? 11.042 4.118 -0.780 1.00 98.75 293 TYR A C 1
ATOM 2278 O O . TYR A 1 293 ? 11.067 4.656 -1.887 1.00 98.75 293 TYR A O 1
ATOM 2286 N N . LEU A 1 294 ? 11.741 3.018 -0.509 1.00 98.50 294 LEU A N 1
ATOM 2287 C CA . LEU A 1 294 ? 12.399 2.176 -1.512 1.00 98.50 294 LEU A CA 1
ATOM 2288 C C . LEU A 1 294 ? 11.767 0.786 -1.438 1.00 98.50 294 LEU A C 1
ATOM 2290 O O . LEU A 1 294 ? 11.612 0.241 -0.345 1.00 98.50 294 LEU A O 1
ATOM 2294 N N . GLN A 1 295 ? 11.430 0.207 -2.586 1.00 98.50 295 GLN A N 1
ATOM 2295 C CA . GLN A 1 295 ? 10.902 -1.151 -2.671 1.00 98.50 295 GLN A CA 1
ATOM 2296 C C . GLN A 1 295 ? 11.587 -1.906 -3.812 1.00 98.50 295 GLN A C 1
ATOM 2298 O O . GLN A 1 295 ? 11.684 -1.406 -4.924 1.00 98.50 295 GLN A O 1
ATOM 2303 N N . THR A 1 296 ? 12.063 -3.121 -3.548 1.00 98.56 296 THR A N 1
ATOM 2304 C CA . THR A 1 296 ? 12.659 -4.005 -4.561 1.00 98.56 296 THR A CA 1
ATOM 2305 C C . THR A 1 296 ? 12.591 -5.461 -4.086 1.00 98.56 296 THR A C 1
ATOM 2307 O O . THR A 1 296 ? 12.255 -5.702 -2.923 1.00 98.56 296 THR A O 1
ATOM 2310 N N . HIS A 1 297 ? 12.890 -6.427 -4.955 1.00 97.81 297 HIS A N 1
ATOM 2311 C CA . HIS A 1 297 ? 13.094 -7.822 -4.539 1.00 97.81 297 HIS A CA 1
ATOM 2312 C C . HIS A 1 297 ? 14.558 -8.047 -4.156 1.00 97.81 297 HIS A C 1
ATOM 2314 O O . HIS A 1 297 ? 15.459 -7.387 -4.678 1.00 97.81 297 HIS A O 1
ATOM 2320 N N . ILE A 1 298 ? 14.797 -8.982 -3.236 1.00 97.00 298 ILE A N 1
ATOM 2321 C CA . ILE A 1 298 ? 16.145 -9.345 -2.808 1.00 97.00 298 ILE A CA 1
ATOM 2322 C C . ILE A 1 298 ? 16.212 -10.815 -2.388 1.00 97.00 298 ILE A C 1
ATOM 2324 O O . ILE A 1 298 ? 15.479 -11.243 -1.500 1.00 97.00 298 ILE A O 1
ATOM 2328 N N . SER A 1 299 ? 17.155 -11.556 -2.976 1.00 94.75 299 SER A N 1
ATOM 2329 C CA . SER A 1 299 ? 17.529 -12.921 -2.573 1.00 94.75 299 SER A CA 1
ATOM 2330 C C . SER A 1 299 ? 16.346 -13.898 -2.482 1.00 94.75 299 SER A C 1
ATOM 2332 O O . SER A 1 299 ? 16.266 -14.690 -1.542 1.00 94.75 299 SER A O 1
ATOM 2334 N N . GLU A 1 300 ? 15.427 -13.849 -3.447 1.00 89.88 300 GLU A N 1
ATOM 2335 C CA . GLU A 1 300 ? 14.249 -14.718 -3.481 1.00 89.88 300 GLU A CA 1
ATOM 2336 C C . GLU A 1 300 ? 14.617 -16.134 -3.950 1.00 89.88 300 GLU A C 1
ATOM 2338 O O . GLU A 1 300 ? 14.109 -17.128 -3.426 1.00 89.88 300 GLU A O 1
ATOM 2343 N N . ASN A 1 301 ? 15.532 -16.245 -4.922 1.00 89.44 301 ASN A N 1
ATOM 2344 C CA . ASN A 1 301 ? 15.926 -17.524 -5.514 1.00 89.44 301 ASN A CA 1
ATOM 2345 C C . ASN A 1 301 ? 17.452 -17.670 -5.659 1.00 89.44 301 ASN A C 1
ATOM 2347 O O . ASN A 1 301 ? 18.154 -16.729 -6.012 1.00 89.44 301 ASN A O 1
ATOM 2351 N N . LEU A 1 302 ? 17.990 -18.882 -5.468 1.00 92.12 302 LEU A N 1
ATOM 2352 C CA . LEU A 1 302 ? 19.425 -19.143 -5.658 1.00 92.12 302 LEU A CA 1
ATOM 2353 C C . LEU A 1 302 ? 19.903 -18.834 -7.087 1.00 92.12 302 LEU A C 1
ATOM 2355 O O . LEU A 1 302 ? 20.996 -18.309 -7.258 1.00 92.12 302 LEU A O 1
ATOM 2359 N N . GLN A 1 303 ? 19.091 -19.121 -8.108 1.00 91.06 303 GLN A N 1
ATOM 2360 C CA . GLN A 1 303 ? 19.429 -18.812 -9.502 1.00 91.06 303 GLN A CA 1
ATOM 2361 C C . GLN A 1 303 ? 19.424 -17.304 -9.769 1.00 91.06 303 GLN A C 1
ATOM 2363 O O . GLN A 1 303 ? 20.267 -16.812 -10.511 1.00 91.06 303 GLN A O 1
ATOM 2368 N N . GLU A 1 304 ? 18.509 -16.565 -9.137 1.00 90.75 304 GLU A N 1
ATOM 2369 C CA . GLU A 1 304 ? 18.493 -15.099 -9.175 1.00 90.75 304 GLU A CA 1
ATOM 2370 C C . GLU A 1 304 ? 19.776 -14.536 -8.544 1.00 90.75 304 GLU A C 1
ATOM 2372 O O . GLU A 1 304 ? 20.427 -13.685 -9.143 1.00 90.75 304 GLU A O 1
ATOM 2377 N N . ILE A 1 305 ? 20.199 -15.059 -7.387 1.00 94.81 305 ILE A N 1
ATOM 2378 C CA . ILE A 1 305 ? 21.446 -14.644 -6.724 1.00 94.81 305 ILE A CA 1
ATOM 2379 C C . ILE A 1 305 ? 22.663 -14.892 -7.625 1.00 94.81 305 ILE A C 1
ATOM 2381 O O . ILE A 1 305 ? 23.518 -14.015 -7.757 1.00 94.81 305 ILE A O 1
ATOM 2385 N N . GLU A 1 306 ? 22.758 -16.068 -8.250 1.00 95.00 306 GLU A N 1
ATOM 2386 C CA . GLU A 1 306 ? 23.858 -16.371 -9.173 1.00 95.00 306 GLU A CA 1
ATOM 2387 C C . GLU A 1 306 ? 23.822 -15.487 -10.423 1.00 95.00 306 GLU A C 1
ATOM 2389 O O . GLU A 1 306 ? 24.875 -15.051 -10.887 1.00 95.00 306 GLU A O 1
ATOM 2394 N N . TRP A 1 307 ? 22.632 -15.145 -10.926 1.00 93.50 307 TRP A N 1
ATOM 2395 C CA . TRP A 1 307 ? 22.497 -14.189 -12.019 1.00 93.50 307 TRP A CA 1
ATOM 2396 C C . TRP A 1 307 ? 23.020 -12.811 -11.613 1.00 93.50 307 TRP A C 1
ATOM 2398 O O . TRP A 1 307 ? 23.853 -12.258 -12.323 1.00 93.50 307 TRP A O 1
ATOM 2408 N N . VAL A 1 308 ? 22.621 -12.290 -10.449 1.00 95.38 308 VAL A N 1
ATOM 2409 C CA . VAL A 1 308 ? 23.099 -10.988 -9.954 1.00 95.38 308 VAL A CA 1
ATOM 2410 C C . VAL A 1 308 ? 24.622 -10.952 -9.821 1.00 95.38 308 VAL A C 1
ATOM 2412 O O . VAL A 1 308 ? 25.234 -9.957 -10.194 1.00 95.38 308 VAL A O 1
ATOM 2415 N N . LYS A 1 309 ? 25.253 -12.031 -9.339 1.00 94.44 309 LYS A N 1
ATOM 2416 C CA . LYS A 1 309 ? 26.722 -12.121 -9.229 1.00 94.44 309 LYS A CA 1
ATOM 2417 C C . LYS A 1 309 ? 27.446 -12.106 -10.579 1.00 94.44 309 LYS A C 1
ATOM 2419 O O . LYS A 1 309 ? 28.638 -11.814 -10.607 1.00 94.44 309 LYS A O 1
ATOM 2424 N N . ALA A 1 310 ? 26.760 -12.473 -11.658 1.00 93.62 310 ALA A N 1
ATOM 2425 C CA . ALA A 1 310 ? 27.329 -12.570 -12.997 1.00 93.62 310 ALA A CA 1
ATOM 2426 C C . ALA A 1 310 ? 27.158 -11.292 -13.846 1.00 93.62 310 ALA A C 1
ATOM 2428 O O . ALA A 1 310 ? 27.631 -11.279 -14.984 1.00 93.62 310 ALA A O 1
ATOM 2429 N N . LEU A 1 311 ? 26.460 -10.267 -13.332 1.00 87.50 311 LEU A N 1
ATOM 2430 C CA . LEU A 1 311 ? 26.162 -9.0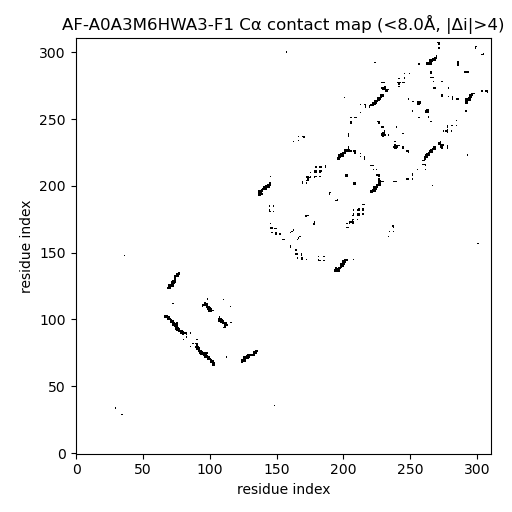02 -14.028 1.00 87.50 311 LEU A CA 1
ATOM 2431 C C . LEU A 1 311 ? 27.312 -7.990 -14.020 1.00 87.50 311 LEU A C 1
ATOM 2433 O O . LEU A 1 311 ? 28.140 -8.010 -13.083 1.00 87.50 311 LEU A O 1
#

pLDDT: mean 81.06, std 25.89, range [27.61, 98.88]

Foldseek 3Di:
DDDDDDDDDDPDDDDDDDDDDDDDPVPPVCVVDPPPPPPDDDDDDDDDDDDDDDDDDDDDDDDDPPWQKAKEWAWEKEFDADCVVDPPVNGMDTERTKMWIDTPNDTPDIDHCVVCVVVDDPPHHYHYDYPDYDYQFDEAAEDELLCLVPPDDDDDPPVCCCQPPVVVSLLVLLDLVVLLVSLLVVVVVCVVVRHQEYAYEAALHLSNVVSNQVNCVVVLTQYEYEREAFADDGDPSRHDHLVVLLVSRVVCCVVFDPPRNYHYELHHAEQLRADPSSVVSSVVVCVVDPPHHYDYDDDPDPVVVVSNVVD

Organism: Pseudomonas amygdali pv. tabaci (NCBI:txid322)

Sequence (311 aa):
MPDGPRGSQRQAAYRDRGVHRRRNNRHLQRKLWPAQCQCRTNRQTAARITPQSVAMSHNESAMSSVSRRKAYRAAILHSIADPAEVAVEASYEYFADGLLQVENGKIISVGPAADLLDSLDSDVELIEYPDALITPGFIDTHIHLPQTGMIGAYGEQLLDWLNTYTFPCESQFADPEHSAQVADIFIKELLRNGTTTALVFGSVHKESVEAFFNAAQALDLRMIAGKVMMDRNAPDYLVDTPESGYADSKALIERWHGKGRLSYAVTPRFAPTSSPEQLSLAGQLLTEHPGLYLQTHISENLQEIEWVKAL